Protein AF-A0A7S0IBP1-F1 (afdb_monomer_lite)

Sequence (248 aa):
PRAMRPHPEGVLPVGNAYLLPPEEAAASARAKRDGLGAFAPLDDALILRVLAGGDGDDDEGVGPDALACLACCSRAARAFAYHEDLWKAATLRAVGGDFRFTGGAWRRTYARCVRAMPTEGVGGGGAGRRGDAPVGGGDRSKTIFSDALYLRHLGAHLPLDPEWLAVDSIPRVDARDVNPARFSRDFESVNRPVIVSGLCADWPATTGAWTRDRLLATHGDVEFTVGGYQMRLRDFYAYGDEARDDLP

Foldseek 3Di:
DPDFDADLLQEDAQVVLVVDDPVLSVVLLVQLLVLCVVCNVDALLVLLCQQCQHDDPPRNHNALVSLVVQLVRGSNSVLSSQQQVSLVSNQCVQQNQPFFDDDLGSVVRCCVPPVPPPPPDDDDDDDDDPPPDRCPPPDPSHGHHHCSSCVQSCQLGVDDDVVVVVDDPAAEDEPVRDDPVRCCVVDVVVVGGHHYPPPCCPPPCNVPCVDLVNCCVPQQQPWDDDPNTTHGSVSVVSCVVRYRRGYD

Secondary structure (DSSP, 8-state):
-PPPPPPTT-EE-GGGGGGS-HHHHHHHHHHHHHHHGGGTTS-HHHHHHHHHT-S-TT---S-HHHHHHHHTT-HHHHHHHT-HHHHHHHHHHHHTT-----TTSHHHHHHHHTTTS--SS--------------TTS-TTSPEE-HHHHHHHHHHH-PPPGGGGS---S-EEETTT--HHHHIIIIITTT---EEESTTTTSTIIIIIS-HHHHHHHHTT-EEEETTEEEEHHHHHHHHHH--SS--

Structure (mmCIF, N/CA/C/O backbone):
data_AF-A0A7S0IBP1-F1
#
_entry.id   AF-A0A7S0IBP1-F1
#
loop_
_atom_site.group_PDB
_atom_site.id
_atom_site.type_symbol
_atom_site.label_atom_id
_atom_site.label_alt_id
_atom_site.label_comp_id
_atom_site.label_asym_id
_atom_site.label_entity_id
_atom_site.label_seq_id
_atom_site.pdbx_PDB_ins_code
_atom_site.Cartn_x
_atom_site.Cartn_y
_atom_site.Cartn_z
_atom_site.occupancy
_atom_site.B_iso_or_equiv
_atom_site.auth_seq_id
_atom_site.auth_comp_id
_atom_site.auth_asym_id
_atom_site.auth_atom_id
_atom_site.pdbx_PDB_model_num
ATOM 1 N N . PRO A 1 1 ? 0.925 23.707 1.185 1.00 53.53 1 PRO A N 1
ATOM 2 C CA . PRO A 1 1 ? 0.875 22.381 0.520 1.00 53.53 1 PRO A CA 1
ATOM 3 C C . PRO A 1 1 ? 2.204 21.626 0.672 1.00 53.53 1 PRO A C 1
ATOM 5 O O . PRO A 1 1 ? 3.253 22.137 0.285 1.00 53.53 1 PRO A O 1
ATOM 8 N N . ARG A 1 2 ? 2.183 20.441 1.292 1.00 58.38 2 ARG A N 1
ATOM 9 C CA . ARG A 1 2 ? 3.379 19.594 1.401 1.00 58.38 2 ARG A CA 1
ATOM 10 C C . ARG A 1 2 ? 3.664 19.019 0.011 1.00 58.38 2 ARG A C 1
ATOM 12 O O . ARG A 1 2 ? 2.797 18.366 -0.556 1.00 58.38 2 ARG A O 1
ATOM 19 N N . ALA A 1 3 ? 4.833 19.311 -0.555 1.00 69.12 3 ALA A N 1
ATOM 20 C CA . ALA A 1 3 ? 5.197 18.796 -1.872 1.00 69.12 3 ALA A CA 1
ATOM 21 C C . ALA A 1 3 ? 5.267 17.259 -1.846 1.00 69.12 3 ALA A C 1
ATOM 23 O O . ALA A 1 3 ? 5.765 16.672 -0.879 1.00 69.12 3 ALA A O 1
ATOM 24 N N . MET A 1 4 ? 4.768 16.623 -2.908 1.00 80.62 4 MET A N 1
ATOM 25 C CA . MET A 1 4 ? 4.839 15.174 -3.091 1.00 80.62 4 MET A CA 1
ATOM 26 C C . MET A 1 4 ? 6.303 14.722 -3.109 1.00 80.62 4 MET A C 1
ATOM 28 O O . MET A 1 4 ? 7.171 15.382 -3.685 1.00 80.62 4 MET A O 1
ATOM 32 N N . ARG A 1 5 ? 6.592 13.596 -2.453 1.00 83.62 5 ARG A N 1
ATOM 33 C CA . ARG A 1 5 ? 7.949 13.037 -2.435 1.00 83.62 5 ARG A CA 1
ATOM 34 C C . ARG A 1 5 ? 8.331 12.545 -3.837 1.00 83.62 5 ARG A C 1
ATOM 36 O O . ARG A 1 5 ? 7.464 12.013 -4.526 1.00 83.62 5 ARG A O 1
ATOM 43 N N . PRO A 1 6 ? 9.602 12.662 -4.257 1.00 88.25 6 PRO A N 1
ATOM 44 C CA . PRO A 1 6 ? 10.058 12.047 -5.500 1.00 88.25 6 PRO A CA 1
ATOM 45 C C . PRO A 1 6 ? 9.911 10.522 -5.460 1.00 88.25 6 PRO A C 1
ATOM 47 O O . PRO A 1 6 ? 10.132 9.912 -4.411 1.00 88.25 6 PRO A O 1
ATOM 50 N N . HIS A 1 7 ? 9.590 9.915 -6.604 1.00 90.50 7 HIS A N 1
ATOM 51 C CA . HIS A 1 7 ? 9.592 8.460 -6.755 1.00 90.50 7 HIS A CA 1
ATOM 52 C C . HIS A 1 7 ? 11.000 7.895 -6.474 1.00 90.50 7 HIS A C 1
ATOM 54 O O . HIS A 1 7 ? 11.968 8.454 -7.000 1.00 90.50 7 HIS A O 1
ATOM 60 N N . PRO A 1 8 ? 11.157 6.792 -5.710 1.00 87.62 8 PRO A N 1
ATOM 61 C CA . PRO A 1 8 ? 12.471 6.243 -5.343 1.00 87.62 8 PRO A CA 1
ATOM 62 C C . PRO A 1 8 ? 13.385 5.944 -6.541 1.00 87.62 8 PRO A C 1
ATOM 64 O O . PRO A 1 8 ? 14.572 6.258 -6.516 1.00 87.62 8 PRO A O 1
ATOM 67 N N . GLU A 1 9 ? 12.813 5.410 -7.623 1.00 90.12 9 GLU A N 1
ATOM 68 C CA . GLU A 1 9 ? 13.525 5.134 -8.884 1.00 90.12 9 GLU A CA 1
ATOM 69 C C . GLU A 1 9 ? 13.508 6.306 -9.888 1.00 90.12 9 GLU A C 1
ATOM 71 O O . GLU A 1 9 ? 13.948 6.157 -11.027 1.00 90.12 9 GLU A O 1
ATOM 76 N N . GLY A 1 10 ? 13.005 7.480 -9.489 1.00 90.69 10 GLY A N 1
ATOM 77 C CA . GLY A 1 10 ? 12.943 8.670 -10.345 1.00 90.69 10 GLY A CA 1
ATOM 78 C C . GLY A 1 10 ? 11.946 8.570 -11.503 1.00 90.69 10 GLY A C 1
ATOM 79 O O . GLY A 1 10 ? 12.141 9.219 -12.528 1.00 90.69 10 GLY A O 1
ATOM 80 N N . VAL A 1 11 ? 10.910 7.741 -11.361 1.00 94.19 11 VAL A N 1
ATOM 81 C CA . VAL A 1 11 ? 9.821 7.613 -12.336 1.00 94.19 11 VAL A CA 1
ATOM 82 C C . VAL A 1 11 ? 8.901 8.831 -12.251 1.00 94.19 11 VAL A C 1
ATOM 84 O O . VAL A 1 11 ? 8.628 9.325 -11.156 1.00 94.19 11 VAL A O 1
ATOM 87 N N . LEU A 1 12 ? 8.409 9.291 -13.400 1.00 94.62 12 LEU A N 1
ATOM 88 C CA . LEU A 1 12 ? 7.366 10.311 -13.516 1.00 94.62 12 LEU A CA 1
ATOM 89 C C . LEU A 1 12 ? 6.159 9.777 -14.313 1.00 94.62 12 LEU A C 1
ATOM 91 O O . LEU A 1 12 ? 6.327 8.843 -15.106 1.00 94.62 12 LEU A O 1
ATOM 95 N N . PRO A 1 13 ? 4.967 10.385 -14.162 1.00 95.31 13 PRO A N 1
ATOM 96 C CA . PRO A 1 13 ? 3.819 10.105 -15.024 1.00 95.31 13 PRO A CA 1
ATOM 97 C C . PRO A 1 13 ? 4.140 10.325 -16.506 1.00 95.31 13 PRO A C 1
ATOM 99 O O . PRO A 1 13 ? 4.951 11.190 -16.851 1.00 95.31 13 PRO A O 1
ATOM 102 N N . VAL A 1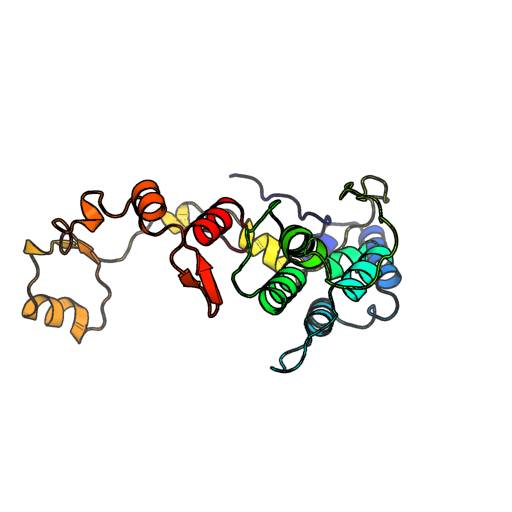 14 ? 3.460 9.604 -17.398 1.00 95.38 14 VAL A N 1
ATOM 103 C CA . VAL A 1 14 ? 3.623 9.740 -18.859 1.00 95.38 14 VAL A CA 1
ATOM 104 C C . VAL A 1 14 ? 3.358 11.166 -19.332 1.00 95.38 14 VAL A C 1
ATOM 106 O O . VAL A 1 14 ? 4.070 11.661 -20.207 1.00 95.38 14 VAL A O 1
ATOM 109 N N . GLY A 1 15 ? 2.406 11.863 -18.705 1.00 94.19 15 GLY A N 1
ATOM 110 C CA . GLY A 1 15 ? 2.085 13.260 -19.011 1.00 94.19 15 GLY A CA 1
ATOM 111 C C . GLY A 1 15 ? 3.290 14.208 -18.938 1.00 94.19 15 GLY A C 1
ATOM 112 O O . GLY A 1 15 ? 3.381 15.159 -19.713 1.00 94.19 15 GLY A O 1
ATOM 113 N N . ASN A 1 16 ? 4.268 13.923 -18.073 1.00 94.38 16 ASN A N 1
ATOM 114 C CA . ASN A 1 16 ? 5.451 14.766 -17.905 1.00 94.38 16 ASN A CA 1
ATOM 115 C C . ASN A 1 16 ? 6.373 14.759 -19.134 1.00 94.38 16 ASN A C 1
ATOM 117 O O . ASN A 1 16 ? 7.149 15.697 -19.302 1.00 94.38 16 ASN A O 1
ATOM 121 N N . ALA A 1 17 ? 6.281 13.752 -20.010 1.00 93.94 17 ALA A N 1
ATOM 122 C CA . ALA A 1 17 ? 7.055 13.718 -21.248 1.00 93.94 17 ALA A CA 1
ATOM 123 C C . ALA A 1 17 ? 6.667 14.856 -22.211 1.00 93.94 17 ALA A C 1
ATOM 125 O O . ALA A 1 17 ? 7.525 15.347 -22.938 1.00 93.94 17 ALA A O 1
ATOM 126 N N . TYR A 1 18 ? 5.410 15.321 -22.176 1.00 94.25 18 TYR A N 1
ATOM 127 C CA . TYR A 1 18 ? 4.930 16.436 -23.005 1.00 94.25 18 TYR A CA 1
ATOM 128 C C . TYR A 1 18 ? 5.462 17.804 -22.561 1.00 94.25 18 TYR A C 1
ATOM 130 O O . TYR A 1 18 ? 5.305 18.785 -23.282 1.00 94.25 18 TYR A O 1
ATOM 138 N N . LEU A 1 19 ? 6.081 17.880 -21.379 1.00 94.38 19 LEU A N 1
ATOM 139 C CA . LEU A 1 19 ? 6.702 19.099 -20.861 1.00 94.38 19 LEU A CA 1
ATOM 140 C C . LEU A 1 19 ? 8.167 19.246 -21.302 1.00 94.38 19 LEU A C 1
ATOM 142 O O . LEU A 1 19 ? 8.782 20.273 -21.020 1.00 94.38 19 LEU A O 1
ATOM 146 N N . LEU A 1 20 ? 8.734 18.225 -21.953 1.00 92.00 20 LEU A N 1
ATOM 147 C CA . LEU A 1 20 ? 10.116 18.217 -22.426 1.00 92.00 20 LEU A CA 1
ATOM 148 C C . LEU A 1 20 ? 10.213 18.566 -23.918 1.00 92.00 20 LEU A C 1
ATOM 150 O O . LEU A 1 20 ? 9.270 18.310 -24.673 1.00 92.00 20 LEU A O 1
ATOM 154 N N . PRO A 1 21 ? 11.377 19.065 -24.377 1.00 94.88 21 PRO A N 1
ATOM 155 C CA . PRO A 1 21 ? 11.690 19.117 -25.799 1.00 94.88 21 PRO A CA 1
ATOM 156 C C . PRO A 1 21 ? 11.517 17.736 -26.465 1.00 94.88 21 PRO A C 1
ATOM 158 O O . PRO A 1 21 ? 11.877 16.714 -25.861 1.00 94.88 21 PRO A O 1
ATOM 161 N N . PRO A 1 22 ? 11.002 17.661 -27.709 1.00 93.75 22 PRO A N 1
ATOM 162 C CA . PRO A 1 22 ? 10.738 16.388 -28.383 1.00 93.75 22 PRO A CA 1
ATOM 163 C C . PRO A 1 22 ? 11.952 15.451 -28.460 1.00 93.75 22 PRO A C 1
ATOM 165 O O . PRO A 1 22 ? 11.806 14.235 -28.301 1.00 93.75 22 PRO A O 1
ATOM 168 N N . GLU A 1 23 ? 13.160 15.985 -28.667 1.00 93.56 23 GLU A N 1
ATOM 169 C CA . GLU A 1 23 ? 14.386 15.186 -28.693 1.00 93.56 23 GLU A CA 1
ATOM 170 C C . GLU A 1 23 ? 14.704 14.524 -27.344 1.00 93.56 23 GLU A C 1
ATOM 172 O O . GLU A 1 23 ? 15.113 13.357 -27.321 1.00 93.56 23 GLU A O 1
ATOM 177 N N . GLU A 1 24 ? 14.463 15.222 -26.232 1.00 92.81 24 GLU A N 1
ATOM 178 C CA . GLU A 1 24 ? 14.698 14.726 -24.873 1.00 92.81 24 GLU A CA 1
ATOM 179 C C . GLU A 1 24 ? 13.658 13.675 -24.476 1.00 92.81 24 GLU A C 1
ATOM 181 O O . GLU A 1 24 ? 14.008 12.613 -23.943 1.00 92.81 24 GLU A O 1
ATOM 186 N N . ALA A 1 25 ? 12.386 13.925 -24.804 1.00 92.62 25 ALA A N 1
ATOM 187 C CA . ALA A 1 25 ? 11.308 12.960 -24.612 1.00 92.62 25 ALA A CA 1
ATOM 188 C C . ALA A 1 25 ? 11.592 11.666 -25.395 1.00 92.62 25 ALA A C 1
ATOM 190 O O . ALA A 1 25 ? 11.544 10.563 -24.841 1.00 92.62 25 ALA A O 1
ATOM 191 N N . ALA A 1 26 ? 11.996 11.789 -26.663 1.00 93.94 26 ALA A N 1
ATOM 192 C CA . ALA A 1 26 ? 12.339 10.646 -27.500 1.00 93.94 26 ALA A CA 1
ATOM 193 C C . ALA A 1 26 ? 13.612 9.920 -27.019 1.00 93.94 26 ALA A C 1
ATOM 195 O O . ALA A 1 26 ? 13.695 8.692 -27.110 1.00 93.94 26 ALA A O 1
ATOM 196 N N . ALA A 1 27 ? 14.608 10.639 -26.488 1.00 94.00 27 ALA A N 1
ATOM 197 C CA . ALA A 1 27 ? 15.801 10.037 -25.890 1.00 94.00 27 ALA A CA 1
ATOM 198 C C . ALA A 1 27 ? 15.474 9.249 -24.612 1.00 94.00 27 ALA A C 1
ATOM 200 O O . ALA A 1 27 ? 16.010 8.154 -24.417 1.00 94.00 27 ALA A O 1
ATOM 201 N N . SER A 1 28 ? 14.570 9.770 -23.779 1.00 94.00 28 SER A N 1
ATOM 202 C CA . SER A 1 28 ? 14.062 9.089 -22.584 1.00 94.00 28 SER A CA 1
ATOM 203 C C . SER A 1 28 ? 13.280 7.823 -22.944 1.00 94.00 28 SER A C 1
ATOM 205 O O . SER A 1 28 ? 13.549 6.755 -22.388 1.00 94.00 28 SER A O 1
ATOM 207 N N . ALA A 1 29 ? 12.394 7.902 -23.944 1.00 94.25 29 ALA A N 1
ATOM 208 C CA . ALA A 1 29 ? 11.652 6.749 -24.454 1.00 94.25 29 ALA A CA 1
ATOM 209 C C . ALA A 1 29 ? 12.584 5.657 -25.009 1.00 94.25 29 ALA A C 1
ATOM 211 O O . ALA A 1 29 ? 12.439 4.485 -24.656 1.00 94.25 29 ALA A O 1
ATOM 212 N N . ARG A 1 30 ? 13.592 6.034 -25.812 1.00 95.19 30 ARG A N 1
ATOM 213 C CA . ARG A 1 30 ? 14.614 5.098 -26.315 1.00 95.19 30 ARG A CA 1
ATOM 214 C C . ARG A 1 30 ? 15.395 4.444 -25.179 1.00 95.19 30 ARG A C 1
ATOM 216 O O . ARG A 1 30 ? 15.512 3.229 -25.164 1.00 95.19 30 ARG A O 1
ATOM 223 N N . ALA A 1 31 ? 15.854 5.211 -24.190 1.00 94.25 31 ALA A N 1
ATOM 224 C CA . ALA A 1 31 ? 16.603 4.655 -23.062 1.00 94.25 31 ALA A CA 1
ATOM 225 C C . ALA A 1 31 ? 15.784 3.669 -22.216 1.00 94.25 31 ALA A C 1
ATOM 227 O O . ALA A 1 31 ? 16.330 2.669 -21.748 1.00 94.25 31 ALA A O 1
ATOM 228 N N . LYS A 1 32 ? 14.482 3.923 -22.027 1.00 95.50 32 LYS A N 1
ATOM 229 C CA . LYS A 1 32 ? 13.573 2.967 -21.382 1.00 95.50 32 LYS A CA 1
ATOM 230 C C . LYS A 1 32 ? 13.447 1.692 -22.217 1.00 95.50 32 LYS A C 1
ATOM 232 O O . LYS A 1 32 ? 13.682 0.611 -21.691 1.00 95.50 32 LYS A O 1
ATOM 237 N N . ARG A 1 33 ? 13.131 1.829 -23.508 1.00 95.69 33 ARG A N 1
ATOM 238 C CA . ARG A 1 33 ? 12.968 0.711 -24.447 1.00 95.69 33 ARG A CA 1
ATOM 239 C C . ARG A 1 33 ? 14.225 -0.160 -24.512 1.00 95.69 33 ARG A C 1
ATOM 241 O O . ARG A 1 33 ? 14.152 -1.361 -24.291 1.00 95.69 33 ARG A O 1
ATOM 248 N N . ASP A 1 34 ? 15.381 0.451 -24.740 1.00 95.62 34 ASP A N 1
ATOM 249 C CA . ASP A 1 34 ? 16.654 -0.261 -24.858 1.00 95.62 34 ASP A CA 1
ATOM 250 C C . ASP A 1 34 ? 17.037 -0.920 -23.515 1.00 95.62 34 ASP A C 1
ATOM 252 O O . ASP A 1 34 ? 17.566 -2.028 -23.489 1.00 95.62 34 ASP A O 1
ATOM 256 N N . GLY A 1 35 ? 16.697 -0.283 -22.386 1.00 94.62 35 GLY A N 1
ATOM 257 C CA . GLY A 1 35 ? 16.889 -0.849 -21.051 1.00 94.62 35 GLY A CA 1
ATOM 258 C C . GLY A 1 35 ? 15.953 -2.016 -20.709 1.00 94.62 35 GLY A C 1
ATOM 259 O O . GLY A 1 35 ? 16.314 -2.843 -19.872 1.00 94.62 35 GLY A O 1
ATOM 260 N N . LEU A 1 36 ? 14.769 -2.097 -21.319 1.00 95.75 36 LEU A N 1
ATOM 261 C CA . LEU A 1 36 ? 13.821 -3.199 -21.118 1.00 95.75 36 LEU A CA 1
ATOM 262 C C . LEU A 1 36 ? 14.150 -4.432 -21.969 1.00 95.75 36 LEU A C 1
ATOM 264 O O . LEU A 1 36 ? 13.685 -5.529 -21.659 1.00 95.75 36 LEU A O 1
ATOM 268 N N . GLY A 1 37 ? 14.961 -4.277 -23.020 1.00 95.00 37 GLY A N 1
ATOM 269 C CA . GLY A 1 37 ? 15.376 -5.384 -23.877 1.00 95.00 37 GLY A CA 1
ATOM 270 C C . GLY A 1 37 ? 14.173 -6.130 -24.458 1.00 95.00 37 GLY A C 1
ATOM 271 O O . GLY A 1 37 ? 13.341 -5.539 -25.138 1.00 95.00 37 GLY A O 1
ATOM 272 N N . ALA A 1 38 ? 14.057 -7.427 -24.167 1.00 94.31 38 ALA A N 1
ATOM 273 C CA . ALA A 1 38 ? 12.965 -8.263 -24.671 1.00 94.31 38 ALA A CA 1
ATOM 274 C C . ALA A 1 38 ? 11.569 -7.854 -24.156 1.00 94.31 38 ALA A C 1
ATOM 276 O O . ALA A 1 38 ? 10.580 -8.148 -24.819 1.00 94.31 38 ALA A O 1
ATOM 277 N N . PHE A 1 39 ? 11.478 -7.148 -23.023 1.00 95.06 39 PHE A N 1
ATOM 278 C CA . PHE A 1 39 ? 10.207 -6.626 -22.507 1.00 95.06 39 PHE A CA 1
ATOM 279 C C . PHE A 1 39 ? 9.743 -5.353 -23.222 1.00 95.06 39 PHE A C 1
ATOM 281 O O . PHE A 1 39 ? 8.598 -4.949 -23.063 1.00 95.06 39 PHE A O 1
ATOM 288 N N . ALA A 1 40 ? 10.609 -4.717 -24.014 1.00 96.00 40 ALA A N 1
ATOM 289 C CA . ALA A 1 40 ? 10.331 -3.442 -24.665 1.00 96.00 40 ALA A CA 1
ATOM 290 C C . ALA A 1 40 ? 9.061 -3.375 -25.542 1.00 96.00 40 ALA A C 1
ATOM 292 O O . ALA A 1 40 ? 8.509 -2.280 -25.647 1.00 96.00 40 ALA A O 1
ATOM 293 N N . PRO A 1 41 ? 8.599 -4.464 -26.193 1.00 96.50 41 PRO A N 1
ATOM 294 C CA . PRO A 1 41 ? 7.347 -4.450 -26.953 1.00 96.50 41 PRO A CA 1
ATOM 295 C C . PRO A 1 41 ? 6.077 -4.450 -26.091 1.00 96.50 41 PRO A C 1
ATOM 297 O O . PRO A 1 41 ? 4.997 -4.246 -26.637 1.00 96.50 41 PRO A O 1
ATOM 300 N N . LEU A 1 42 ? 6.181 -4.738 -24.790 1.00 96.31 42 LEU A N 1
ATOM 301 C CA . LEU A 1 42 ? 5.037 -4.814 -23.884 1.00 96.31 42 LEU A CA 1
ATOM 302 C C . LEU A 1 42 ? 4.756 -3.455 -23.239 1.00 96.31 42 LEU A C 1
ATOM 304 O O . LEU A 1 42 ? 5.679 -2.714 -22.898 1.00 96.31 42 LEU A O 1
ATOM 308 N N . ASP A 1 43 ? 3.477 -3.174 -22.997 1.00 96.12 43 ASP A N 1
ATOM 309 C CA . ASP A 1 43 ? 3.072 -2.036 -22.175 1.00 96.12 43 ASP A CA 1
ATOM 310 C C . ASP A 1 43 ? 3.541 -2.209 -20.727 1.00 96.12 43 ASP A C 1
ATOM 312 O O . ASP A 1 43 ? 3.589 -3.320 -20.197 1.00 96.12 43 ASP A O 1
ATOM 316 N N . ASP A 1 44 ? 3.815 -1.101 -20.039 1.00 97.31 44 ASP A N 1
ATOM 317 C CA . ASP A 1 44 ? 4.332 -1.125 -18.665 1.00 97.31 44 ASP A CA 1
ATOM 318 C C . ASP A 1 44 ? 3.450 -1.934 -17.703 1.00 97.31 44 ASP A C 1
ATOM 320 O O . ASP A 1 44 ? 3.954 -2.697 -16.879 1.00 97.31 44 ASP A O 1
ATOM 324 N N . ALA A 1 45 ? 2.127 -1.794 -17.823 1.00 95.44 45 ALA A N 1
ATOM 325 C CA . ALA A 1 45 ? 1.179 -2.549 -17.012 1.00 95.44 45 ALA A CA 1
ATOM 326 C C . ALA A 1 45 ? 1.254 -4.057 -17.303 1.00 95.44 45 ALA A C 1
ATOM 328 O O . ALA A 1 45 ? 1.165 -4.865 -16.382 1.00 95.44 45 ALA A O 1
ATOM 329 N N . LEU A 1 46 ? 1.479 -4.444 -18.565 1.00 95.12 46 LEU A N 1
ATOM 330 C CA . LEU A 1 46 ? 1.671 -5.842 -18.947 1.00 95.12 46 LEU A CA 1
ATOM 331 C C . LEU A 1 46 ? 3.002 -6.388 -18.436 1.00 95.12 46 LEU A C 1
ATOM 333 O O . LEU A 1 46 ? 3.045 -7.533 -18.001 1.00 95.12 46 LEU A O 1
ATOM 337 N N . ILE A 1 47 ? 4.067 -5.581 -18.423 1.00 95.94 47 ILE A N 1
ATOM 338 C CA . ILE A 1 47 ? 5.341 -5.981 -17.812 1.00 95.94 47 ILE A CA 1
ATOM 339 C C . ILE A 1 47 ? 5.123 -6.283 -16.328 1.00 95.94 47 ILE A C 1
ATOM 341 O O . ILE A 1 47 ? 5.471 -7.371 -15.880 1.00 95.94 47 ILE A O 1
ATOM 345 N N . LEU A 1 48 ? 4.499 -5.370 -15.573 1.00 95.50 48 LEU A N 1
ATOM 346 C CA . LEU A 1 48 ? 4.204 -5.601 -14.152 1.00 95.50 48 LEU A CA 1
ATOM 347 C C . LEU A 1 48 ? 3.321 -6.833 -13.939 1.00 95.50 48 LEU A C 1
ATOM 349 O O . LEU A 1 48 ? 3.602 -7.629 -13.048 1.00 95.50 48 LEU A O 1
ATOM 353 N N . ARG A 1 49 ? 2.306 -7.027 -14.787 1.00 93.12 49 ARG A N 1
ATOM 354 C CA . ARG A 1 49 ? 1.435 -8.207 -14.753 1.00 93.12 49 ARG A CA 1
ATOM 355 C C . ARG A 1 49 ? 2.218 -9.501 -14.976 1.00 93.12 49 ARG A C 1
ATOM 357 O O . ARG A 1 49 ? 2.056 -10.434 -14.201 1.00 93.12 49 ARG A O 1
ATOM 364 N N . VAL A 1 50 ? 3.096 -9.551 -15.980 1.00 92.12 50 VAL A N 1
ATOM 365 C CA . VAL A 1 50 ? 3.963 -10.714 -16.244 1.00 92.12 50 VAL A CA 1
ATOM 366 C C . VAL A 1 50 ? 4.893 -10.983 -15.062 1.00 92.12 50 VAL A C 1
ATOM 368 O O . VAL A 1 50 ? 5.043 -12.129 -14.652 1.00 92.12 50 VAL A O 1
ATOM 371 N N . LEU A 1 51 ? 5.487 -9.937 -14.478 1.00 94.56 51 LEU A N 1
ATOM 372 C CA . LEU A 1 51 ? 6.340 -10.087 -13.298 1.00 94.56 51 LEU A CA 1
ATOM 373 C C . LEU A 1 51 ? 5.560 -10.592 -12.074 1.00 94.56 51 LEU A C 1
ATOM 375 O O . LEU A 1 51 ? 6.119 -11.337 -11.274 1.00 94.56 51 LEU A O 1
ATOM 379 N N . ALA A 1 52 ? 4.288 -10.216 -11.935 1.00 91.44 52 ALA A N 1
ATOM 380 C CA . ALA A 1 52 ? 3.430 -10.625 -10.824 1.00 91.44 52 ALA A CA 1
ATOM 381 C C . ALA A 1 52 ? 2.868 -12.054 -10.957 1.00 91.44 52 ALA A C 1
ATOM 383 O O . ALA A 1 52 ? 2.457 -12.624 -9.947 1.00 91.44 52 ALA A O 1
ATOM 384 N N . GLY A 1 53 ? 2.883 -12.627 -12.167 1.00 87.06 53 GLY A N 1
ATOM 385 C CA . GLY A 1 53 ? 2.286 -13.931 -12.485 1.00 87.0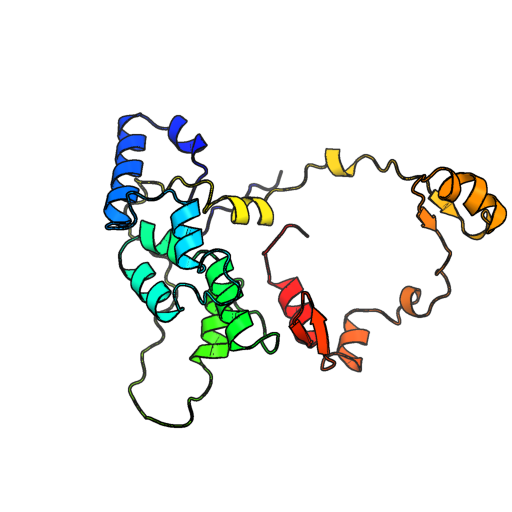6 53 GLY A CA 1
ATOM 386 C C . GLY A 1 53 ? 0.975 -13.850 -13.261 1.00 87.06 53 GLY A C 1
ATOM 387 O O . GLY A 1 53 ? 0.522 -14.842 -13.796 1.00 87.06 53 GLY A O 1
ATOM 388 N N . GLY A 1 54 ? 0.395 -12.669 -13.446 1.00 81.19 54 GLY A N 1
ATOM 389 C CA . GLY A 1 54 ? -0.928 -12.540 -14.054 1.00 81.19 54 GLY A CA 1
ATOM 390 C C . GLY A 1 54 ? -2.048 -12.687 -13.028 1.00 81.19 54 GLY A C 1
ATOM 391 O O . GLY A 1 54 ? -1.871 -12.310 -11.874 1.00 81.19 54 GLY A O 1
ATOM 392 N N . ASP A 1 55 ? -3.209 -13.171 -13.478 1.00 70.56 55 ASP A N 1
ATOM 393 C CA . ASP A 1 55 ? -4.442 -13.231 -12.671 1.00 70.56 55 ASP A CA 1
ATOM 394 C C . ASP A 1 55 ? -4.790 -14.665 -12.223 1.00 70.56 55 ASP A C 1
ATOM 396 O O . ASP A 1 55 ? -5.867 -14.889 -11.678 1.00 70.56 55 ASP A O 1
ATOM 400 N N . GLY A 1 56 ? -3.938 -15.651 -12.525 1.00 63.88 56 GLY A N 1
ATOM 401 C CA . GLY A 1 56 ? -4.167 -17.045 -12.153 1.00 63.88 56 GLY A CA 1
ATOM 402 C C . GLY A 1 56 ? -3.844 -17.292 -10.682 1.00 63.88 56 GLY A C 1
ATOM 403 O O . GLY A 1 56 ? -2.804 -16.851 -10.199 1.00 63.88 56 GLY A O 1
ATOM 404 N N . ASP A 1 57 ? -4.705 -18.036 -9.986 1.00 58.78 57 ASP A N 1
ATOM 405 C CA . ASP A 1 57 ? -4.515 -18.376 -8.567 1.00 58.78 57 ASP A CA 1
ATOM 406 C C . ASP A 1 57 ? -3.238 -19.212 -8.314 1.00 58.78 57 ASP A C 1
ATOM 408 O O . ASP A 1 57 ? -2.669 -19.150 -7.225 1.00 58.78 57 ASP A O 1
ATOM 412 N N . ASP A 1 58 ? -2.757 -19.934 -9.336 1.00 62.28 58 ASP A N 1
ATOM 413 C CA . ASP A 1 58 ? -1.554 -20.780 -9.291 1.00 62.28 58 ASP A CA 1
ATOM 414 C C . ASP A 1 58 ? -0.290 -20.100 -9.863 1.00 62.28 58 ASP A C 1
ATOM 416 O O . ASP A 1 58 ? 0.791 -20.694 -9.865 1.00 62.28 58 ASP A O 1
ATOM 420 N N . ASP A 1 59 ? -0.389 -18.868 -10.377 1.00 66.62 59 ASP A N 1
ATOM 421 C CA . ASP A 1 59 ? 0.757 -18.200 -10.996 1.00 66.62 59 ASP A CA 1
ATOM 422 C C . ASP A 1 59 ? 1.635 -17.502 -9.941 1.00 66.62 59 ASP A C 1
ATOM 424 O O . ASP A 1 59 ? 1.365 -16.403 -9.446 1.00 66.62 59 ASP A O 1
ATOM 428 N N . GLU A 1 60 ? 2.769 -18.129 -9.626 1.00 68.88 60 GLU A N 1
ATOM 429 C CA . GLU A 1 60 ? 3.743 -17.615 -8.652 1.00 68.88 60 GLU A CA 1
ATOM 430 C C . GLU A 1 60 ? 4.509 -16.367 -9.137 1.00 68.88 60 GLU A C 1
ATOM 432 O O . GLU A 1 60 ? 5.204 -15.711 -8.352 1.00 68.88 60 GLU A O 1
ATOM 437 N N . GLY A 1 61 ? 4.347 -15.980 -10.404 1.00 80.25 61 GLY A N 1
ATOM 438 C CA . GLY A 1 61 ? 5.052 -14.856 -11.009 1.00 80.25 61 GLY A CA 1
ATOM 439 C C . GLY A 1 61 ? 6.557 -15.059 -11.101 1.00 80.25 61 GLY A C 1
ATOM 440 O O . GLY A 1 61 ? 7.082 -16.171 -11.036 1.00 80.25 61 GLY A O 1
ATOM 441 N N . VAL A 1 62 ? 7.282 -13.960 -11.297 1.00 87.19 62 VAL A N 1
ATOM 442 C CA . VAL A 1 62 ? 8.742 -13.994 -11.339 1.00 87.19 62 VAL A CA 1
ATOM 443 C C . VAL A 1 62 ? 9.263 -14.019 -9.907 1.00 87.19 62 VAL A C 1
ATOM 445 O O . VAL A 1 62 ? 9.098 -13.064 -9.149 1.00 87.19 62 VAL A O 1
ATOM 448 N N . GLY A 1 63 ? 9.920 -15.121 -9.544 1.00 90.12 63 GLY A N 1
ATOM 449 C CA . GLY A 1 63 ? 10.497 -15.295 -8.217 1.00 90.12 63 GLY A CA 1
ATOM 450 C C . GLY A 1 63 ? 11.512 -14.197 -7.839 1.00 90.12 63 GLY A C 1
ATOM 451 O O . GLY A 1 63 ? 12.128 -13.566 -8.704 1.00 90.12 63 GLY A O 1
ATOM 452 N N . PRO A 1 64 ? 11.752 -13.985 -6.535 1.00 92.25 64 PRO A N 1
ATOM 453 C CA . PRO A 1 64 ? 12.543 -12.865 -6.020 1.00 92.25 64 PRO A CA 1
ATOM 454 C C . PRO A 1 64 ? 14.007 -12.871 -6.479 1.00 92.25 64 PRO A C 1
ATOM 456 O O . PRO A 1 64 ? 14.607 -11.805 -6.631 1.00 92.25 64 PRO A O 1
ATOM 459 N N . ASP A 1 65 ? 14.588 -14.042 -6.749 1.00 91.19 65 ASP A N 1
ATOM 460 C CA . ASP A 1 65 ? 15.939 -14.139 -7.311 1.00 91.19 65 ASP A CA 1
ATOM 461 C C . ASP A 1 65 ? 15.988 -13.647 -8.761 1.00 91.19 65 ASP A C 1
ATOM 463 O O . ASP A 1 65 ? 16.876 -12.875 -9.123 1.00 91.19 65 ASP A O 1
ATOM 467 N N . ALA A 1 66 ? 14.990 -14.005 -9.570 1.00 92.94 66 ALA A N 1
ATOM 468 C CA . ALA A 1 66 ? 14.870 -13.516 -10.937 1.00 92.94 66 ALA A CA 1
ATOM 469 C C . ALA A 1 66 ? 14.567 -12.007 -10.975 1.00 92.94 66 ALA A C 1
ATOM 471 O O . ALA A 1 66 ? 15.154 -11.298 -11.794 1.00 92.94 66 ALA A O 1
ATOM 472 N N . LEU A 1 67 ? 13.757 -11.482 -10.045 1.00 94.88 67 LEU A N 1
ATOM 473 C CA . LEU A 1 67 ? 13.574 -10.033 -9.870 1.00 94.88 67 LEU A CA 1
ATOM 474 C C . LEU A 1 67 ? 14.893 -9.335 -9.507 1.00 94.88 67 LEU A C 1
ATOM 476 O O . LEU A 1 67 ? 15.221 -8.294 -10.078 1.00 94.88 67 LEU A O 1
ATOM 480 N N . ALA A 1 68 ? 15.691 -9.911 -8.603 1.00 93.44 68 ALA A N 1
ATOM 481 C CA . ALA A 1 68 ? 17.000 -9.364 -8.243 1.00 93.44 68 ALA A CA 1
ATOM 482 C C . ALA A 1 68 ? 17.990 -9.386 -9.424 1.00 93.44 68 ALA A C 1
ATOM 484 O O . ALA A 1 68 ? 18.747 -8.429 -9.611 1.00 93.44 68 ALA A O 1
ATOM 485 N N . CYS A 1 69 ? 17.966 -10.436 -10.250 1.00 94.69 69 CYS A N 1
ATOM 486 C CA . CYS A 1 69 ? 18.737 -10.495 -11.492 1.00 94.69 69 CYS A CA 1
ATOM 487 C C . CYS A 1 69 ? 18.271 -9.428 -12.492 1.00 94.69 69 CYS A C 1
ATOM 489 O O . CYS A 1 69 ? 19.103 -8.674 -12.999 1.00 94.69 69 CYS A O 1
ATOM 491 N N . LEU A 1 70 ? 16.959 -9.305 -12.717 1.00 94.69 70 LEU A N 1
ATOM 492 C CA . LEU A 1 70 ? 16.365 -8.306 -13.611 1.00 94.69 70 LEU A CA 1
ATOM 493 C C . LEU A 1 70 ? 16.738 -6.878 -13.188 1.00 94.69 70 LEU A C 1
ATOM 495 O O . LEU A 1 70 ? 17.104 -6.048 -14.022 1.00 94.69 70 LEU A O 1
ATOM 499 N N . ALA A 1 71 ? 16.732 -6.608 -11.882 1.00 94.75 71 ALA A N 1
ATOM 500 C CA . ALA A 1 71 ? 17.133 -5.324 -11.319 1.00 94.75 71 ALA A CA 1
ATOM 501 C C . ALA A 1 71 ? 18.591 -4.934 -11.622 1.00 94.75 71 ALA A C 1
ATOM 503 O O . ALA A 1 71 ? 18.928 -3.747 -11.606 1.00 94.75 71 ALA A O 1
ATOM 504 N N . CYS A 1 72 ? 19.455 -5.908 -11.914 1.00 94.00 72 CYS A N 1
ATOM 505 C CA . CYS A 1 72 ? 20.849 -5.672 -12.282 1.00 94.00 72 CYS A CA 1
ATOM 506 C C . CYS A 1 72 ? 21.043 -5.383 -13.782 1.00 94.00 72 CYS A C 1
ATOM 508 O O . CYS A 1 72 ? 22.118 -4.923 -14.163 1.00 94.00 72 CYS A O 1
ATOM 510 N N . CYS A 1 73 ? 20.043 -5.637 -14.636 1.00 93.06 73 CYS A N 1
ATOM 511 C CA . CYS A 1 73 ? 20.197 -5.545 -16.092 1.00 93.06 73 CYS A CA 1
ATOM 512 C C . CYS A 1 73 ? 20.239 -4.100 -16.608 1.00 93.06 73 CYS A C 1
ATOM 514 O O . CYS A 1 73 ? 21.020 -3.778 -17.501 1.00 93.06 73 CYS A O 1
ATOM 516 N N . SER A 1 74 ? 19.389 -3.220 -16.078 1.00 94.75 74 SER A N 1
ATOM 517 C CA . SER A 1 74 ? 19.338 -1.810 -16.470 1.00 94.75 74 SER A CA 1
ATOM 518 C C . SER A 1 74 ? 18.567 -0.979 -15.445 1.00 94.75 74 SER A C 1
ATOM 520 O O . SER A 1 74 ? 17.866 -1.513 -14.588 1.00 94.75 74 SER A O 1
ATOM 522 N N . ARG A 1 75 ? 18.626 0.354 -15.559 1.00 92.38 75 ARG A N 1
ATOM 523 C CA . ARG A 1 75 ? 17.805 1.241 -14.719 1.00 92.38 75 ARG A CA 1
ATOM 524 C C . ARG A 1 75 ? 16.303 1.079 -14.988 1.00 92.38 75 ARG A C 1
ATOM 526 O O . ARG A 1 75 ? 15.519 1.180 -14.054 1.00 92.38 75 ARG A O 1
ATOM 533 N N . ALA A 1 76 ? 15.909 0.837 -16.241 1.00 94.75 76 ALA A N 1
ATOM 534 C CA . ALA A 1 76 ? 14.510 0.590 -16.580 1.00 94.75 76 ALA A CA 1
ATOM 535 C C . ALA A 1 76 ? 14.040 -0.729 -15.958 1.00 94.75 76 ALA A C 1
ATOM 537 O O . ALA A 1 76 ? 13.074 -0.729 -15.207 1.00 94.75 76 ALA A O 1
ATOM 538 N N . ALA A 1 77 ? 14.791 -1.813 -16.163 1.00 95.94 77 ALA A N 1
ATOM 539 C CA . ALA A 1 77 ? 14.501 -3.121 -15.586 1.00 95.94 77 ALA A CA 1
ATOM 540 C C . ALA A 1 77 ? 14.441 -3.077 -14.050 1.00 95.94 77 ALA A C 1
ATOM 542 O O . ALA A 1 77 ? 13.531 -3.647 -13.454 1.00 95.94 77 ALA A O 1
ATOM 543 N N . ARG A 1 78 ? 15.338 -2.317 -13.407 1.00 95.44 78 ARG A N 1
ATOM 544 C CA . ARG A 1 78 ? 15.296 -2.070 -11.961 1.00 95.44 78 ARG A CA 1
ATOM 545 C C . ARG A 1 78 ? 14.017 -1.384 -11.505 1.00 95.44 78 ARG A C 1
ATOM 547 O O . ARG A 1 78 ? 13.465 -1.807 -10.498 1.00 95.44 78 ARG A O 1
ATOM 554 N N . ALA A 1 79 ? 13.537 -0.373 -12.229 1.00 95.69 79 ALA A N 1
ATOM 555 C CA . ALA A 1 79 ? 12.307 0.324 -11.859 1.00 95.69 79 ALA A CA 1
ATOM 556 C C . ALA A 1 79 ? 11.096 -0.624 -11.808 1.00 95.69 79 ALA A C 1
ATOM 558 O O . ALA A 1 79 ? 10.307 -0.540 -10.873 1.00 95.69 79 ALA A O 1
ATOM 559 N N . PHE A 1 80 ? 11.000 -1.572 -12.747 1.00 96.75 80 PHE A N 1
ATOM 560 C CA . PHE A 1 80 ? 9.969 -2.617 -12.729 1.00 96.75 80 PHE A CA 1
ATOM 561 C C . PHE A 1 80 ? 10.220 -3.678 -11.656 1.00 96.75 80 PHE A C 1
ATOM 563 O O . PHE A 1 80 ? 9.324 -3.999 -10.883 1.00 96.75 80 PHE A O 1
ATOM 570 N N . ALA A 1 81 ? 11.445 -4.195 -11.561 1.00 95.94 81 ALA A N 1
ATOM 571 C CA . ALA A 1 81 ? 11.789 -5.247 -10.607 1.00 95.94 81 ALA A CA 1
ATOM 572 C C . ALA A 1 81 ? 11.671 -4.802 -9.140 1.00 95.94 81 ALA A C 1
ATOM 574 O O . ALA A 1 81 ? 11.485 -5.631 -8.254 1.00 95.94 81 ALA A O 1
ATOM 575 N N . TYR A 1 82 ? 11.813 -3.504 -8.861 1.00 94.50 82 TYR A N 1
ATOM 576 C CA . TYR A 1 82 ? 11.680 -2.928 -7.520 1.00 94.50 82 TYR A CA 1
ATOM 577 C C . TYR A 1 82 ? 10.265 -2.432 -7.212 1.00 94.50 82 TYR A C 1
ATOM 579 O O . TYR A 1 82 ? 10.071 -1.798 -6.177 1.00 94.50 82 TYR A O 1
ATOM 587 N N . HIS A 1 83 ? 9.279 -2.726 -8.062 1.00 94.12 83 HIS A N 1
ATOM 588 C CA . HIS A 1 83 ? 7.891 -2.400 -7.764 1.00 94.12 83 HIS A CA 1
ATOM 589 C C . HIS A 1 83 ? 7.439 -3.107 -6.475 1.00 94.12 83 HIS A C 1
ATOM 591 O O . HIS A 1 83 ? 7.556 -4.327 -6.347 1.00 94.12 83 HIS A O 1
ATOM 597 N N . GLU A 1 84 ? 6.943 -2.336 -5.505 1.00 92.38 84 GLU A N 1
ATOM 598 C CA . GLU A 1 84 ? 6.716 -2.809 -4.132 1.00 92.38 84 GLU A CA 1
ATOM 599 C C . GLU A 1 84 ? 5.690 -3.956 -4.045 1.00 92.38 84 GLU A C 1
ATOM 601 O O . GLU A 1 84 ? 5.821 -4.808 -3.169 1.00 92.38 84 GLU A O 1
ATOM 606 N N . ASP A 1 85 ? 4.728 -4.055 -4.975 1.00 91.94 85 ASP A N 1
ATOM 607 C CA . ASP A 1 85 ? 3.705 -5.120 -4.948 1.00 91.94 85 ASP A CA 1
ATOM 608 C C . ASP A 1 85 ? 4.301 -6.497 -5.206 1.00 91.94 85 ASP A C 1
ATOM 610 O O . ASP A 1 85 ? 3.867 -7.478 -4.605 1.00 91.94 85 ASP A O 1
ATOM 614 N N . LEU A 1 86 ? 5.345 -6.563 -6.037 1.00 94.00 86 LEU A N 1
ATOM 615 C CA . LEU A 1 86 ? 6.041 -7.813 -6.328 1.00 94.00 86 LEU A CA 1
ATOM 616 C C . LEU A 1 86 ? 6.691 -8.362 -5.054 1.00 94.00 86 LEU A C 1
ATOM 618 O O . LEU A 1 86 ? 6.572 -9.541 -4.731 1.00 94.00 86 LEU A O 1
ATOM 622 N N . TRP A 1 87 ? 7.334 -7.483 -4.284 1.00 93.88 87 TRP A N 1
ATOM 623 C CA . TRP A 1 87 ? 8.003 -7.857 -3.041 1.00 93.88 87 TRP A CA 1
ATOM 624 C C . TRP A 1 87 ? 7.026 -8.081 -1.887 1.00 93.88 87 TRP A C 1
ATOM 626 O O . TRP A 1 87 ? 7.290 -8.932 -1.036 1.00 93.88 87 TRP A O 1
ATOM 636 N N . LYS A 1 88 ? 5.896 -7.363 -1.859 1.00 92.69 88 LYS A N 1
ATOM 637 C CA . LYS A 1 88 ? 4.794 -7.616 -0.924 1.00 92.69 88 LYS A CA 1
ATOM 638 C C . LYS A 1 88 ? 4.234 -9.016 -1.127 1.00 92.69 88 LYS A C 1
ATOM 640 O O . LYS A 1 88 ? 4.232 -9.803 -0.185 1.00 92.69 88 LYS A O 1
ATOM 645 N N . ALA A 1 89 ? 3.855 -9.347 -2.361 1.00 91.56 89 ALA A N 1
ATOM 646 C CA . ALA A 1 89 ? 3.362 -10.673 -2.716 1.00 91.56 89 ALA A CA 1
ATOM 647 C C . ALA A 1 89 ? 4.396 -11.762 -2.393 1.00 91.56 89 ALA A C 1
ATOM 649 O O . ALA A 1 89 ? 4.064 -12.734 -1.720 1.00 91.56 89 ALA A O 1
ATOM 650 N N . ALA A 1 90 ? 5.664 -11.572 -2.778 1.00 92.19 90 ALA A N 1
ATOM 651 C CA . ALA A 1 90 ? 6.730 -12.529 -2.477 1.00 92.19 90 ALA A CA 1
ATOM 652 C C . ALA A 1 90 ? 6.933 -12.742 -0.965 1.00 92.19 90 ALA A C 1
ATOM 654 O O . ALA A 1 90 ? 7.136 -13.872 -0.528 1.00 92.19 90 ALA A O 1
ATOM 655 N N . THR A 1 91 ? 6.857 -11.678 -0.158 1.00 93.19 91 THR A N 1
ATOM 656 C CA . THR A 1 91 ? 6.979 -11.775 1.308 1.00 93.19 91 THR A CA 1
ATOM 657 C C . THR A 1 91 ? 5.809 -12.550 1.897 1.00 93.19 91 THR A C 1
ATOM 659 O O . THR A 1 91 ? 6.019 -13.516 2.623 1.00 93.19 91 THR A O 1
ATOM 662 N N . LEU A 1 92 ? 4.582 -12.163 1.550 1.00 92.31 92 LEU A N 1
ATOM 663 C CA . LEU A 1 92 ? 3.372 -12.776 2.092 1.00 92.31 92 LEU A CA 1
ATOM 664 C C . LEU A 1 92 ? 3.234 -14.248 1.684 1.00 92.31 92 LEU A C 1
ATOM 666 O O . LEU A 1 92 ? 2.838 -15.068 2.504 1.00 92.31 92 LEU A O 1
ATOM 670 N N . ARG A 1 93 ? 3.623 -14.615 0.457 1.00 90.38 93 ARG A N 1
ATOM 671 C CA . ARG A 1 93 ? 3.674 -16.025 0.033 1.00 90.38 93 ARG A CA 1
ATOM 672 C C . ARG A 1 93 ? 4.716 -16.825 0.816 1.00 90.38 93 ARG A C 1
ATOM 674 O O . ARG A 1 93 ? 4.462 -17.971 1.160 1.00 90.38 93 ARG A O 1
ATOM 681 N N . ALA A 1 94 ? 5.878 -16.232 1.097 1.00 91.00 94 ALA A N 1
ATOM 682 C CA . ALA A 1 94 ? 6.980 -16.935 1.749 1.00 91.00 94 ALA A CA 1
ATOM 683 C C . ALA A 1 94 ? 6.771 -17.142 3.257 1.00 91.00 94 ALA A C 1
ATOM 685 O O . ALA A 1 94 ? 7.153 -18.186 3.780 1.00 91.00 94 ALA A O 1
ATOM 686 N N . VAL A 1 95 ? 6.219 -16.148 3.963 1.00 93.31 95 VAL A N 1
ATOM 687 C CA . VAL A 1 95 ? 6.144 -16.155 5.440 1.00 93.31 95 VAL A CA 1
ATOM 688 C C . VAL A 1 95 ? 4.761 -15.808 6.000 1.00 93.31 95 VAL A C 1
ATOM 690 O O . VAL A 1 95 ? 4.593 -15.700 7.213 1.00 93.31 95 VAL A O 1
ATOM 693 N N . GLY A 1 96 ? 3.745 -15.629 5.154 1.00 93.44 96 GLY A N 1
ATOM 694 C CA . GLY A 1 96 ? 2.417 -15.213 5.603 1.00 93.44 96 GLY A CA 1
ATOM 695 C C . GLY A 1 96 ? 2.475 -13.876 6.341 1.00 93.44 96 GLY A C 1
ATOM 696 O O . GLY A 1 96 ? 3.081 -12.922 5.858 1.00 93.44 96 GLY A O 1
ATOM 697 N N . GLY A 1 97 ? 1.856 -13.811 7.523 1.00 93.56 97 GLY A N 1
ATOM 698 C CA . GLY A 1 97 ? 1.959 -12.663 8.430 1.00 93.56 97 GLY A CA 1
ATOM 699 C C . GLY A 1 97 ? 3.034 -12.801 9.515 1.00 93.56 97 GLY A C 1
ATOM 700 O O . GLY A 1 97 ? 3.130 -11.920 10.369 1.00 93.56 97 GLY A O 1
ATOM 701 N N . ASP A 1 98 ? 3.863 -13.853 9.484 1.00 94.19 98 ASP A N 1
ATOM 702 C CA . ASP A 1 98 ? 4.968 -14.053 10.434 1.00 94.19 98 ASP A CA 1
ATOM 703 C C . ASP A 1 98 ? 6.219 -13.276 9.994 1.00 94.19 98 ASP A C 1
ATOM 705 O O . ASP A 1 98 ? 7.266 -13.813 9.624 1.00 94.19 98 ASP A O 1
ATOM 709 N N . PHE A 1 99 ? 6.085 -11.953 9.961 1.00 94.38 99 PHE A N 1
ATOM 710 C CA . PHE A 1 99 ? 7.184 -11.049 9.666 1.00 94.38 99 PHE A CA 1
ATOM 711 C C . PHE A 1 99 ? 7.021 -9.736 10.417 1.00 94.38 99 PHE A C 1
ATOM 713 O O . PHE A 1 99 ? 5.923 -9.269 10.706 1.00 94.38 99 PHE A O 1
ATOM 720 N N . ARG A 1 100 ? 8.154 -9.069 10.630 1.00 93.50 100 ARG A N 1
ATOM 721 C CA . ARG A 1 100 ? 8.176 -7.666 11.028 1.00 93.50 100 ARG A CA 1
ATOM 722 C C . ARG A 1 100 ? 8.551 -6.816 9.827 1.00 93.50 100 ARG A C 1
ATOM 724 O O . ARG A 1 100 ? 9.632 -6.999 9.262 1.00 93.50 100 ARG A O 1
ATOM 731 N N . PHE A 1 101 ? 7.675 -5.889 9.446 1.00 94.44 101 PHE A N 1
ATOM 732 C CA . PHE A 1 101 ? 7.974 -4.925 8.389 1.00 94.44 101 PHE A CA 1
ATOM 733 C C . PHE A 1 101 ? 9.169 -4.063 8.803 1.00 94.44 101 PHE A C 1
ATOM 735 O O . PHE A 1 101 ? 9.248 -3.625 9.951 1.00 94.44 101 PHE A O 1
ATOM 742 N N . THR A 1 102 ? 10.140 -3.879 7.905 1.00 90.38 102 THR A N 1
ATOM 743 C CA . THR A 1 102 ? 11.367 -3.144 8.236 1.00 90.38 102 THR A CA 1
ATOM 744 C C . THR A 1 102 ? 11.915 -2.342 7.070 1.00 90.38 102 THR A C 1
ATOM 746 O O . THR A 1 102 ? 11.889 -2.756 5.910 1.00 90.38 102 THR A O 1
ATOM 749 N N . GLY A 1 103 ? 12.514 -1.198 7.402 1.00 84.06 103 GLY A N 1
ATOM 750 C CA . GLY A 1 103 ? 13.293 -0.413 6.446 1.00 84.06 103 GLY A CA 1
ATOM 751 C C . GLY A 1 103 ? 12.437 0.326 5.419 1.00 84.06 103 GLY A C 1
ATOM 752 O O . GLY A 1 103 ? 12.990 0.762 4.403 1.00 84.06 103 GLY A O 1
ATOM 753 N N . GLY A 1 104 ? 11.133 0.462 5.693 1.00 87.00 104 GLY A N 1
ATOM 754 C CA . GLY A 1 104 ? 10.180 1.235 4.898 1.00 87.00 104 GLY A CA 1
ATOM 755 C C . GLY A 1 104 ? 9.895 0.681 3.501 1.00 87.00 104 GLY A C 1
ATOM 756 O O . GLY A 1 104 ? 9.454 1.453 2.656 1.00 87.00 104 GLY A O 1
ATOM 757 N N . ALA A 1 105 ? 10.215 -0.589 3.230 1.00 90.19 105 ALA A N 1
ATOM 758 C CA . ALA A 1 105 ? 10.037 -1.208 1.915 1.00 90.19 105 ALA A CA 1
ATOM 759 C C . ALA A 1 105 ? 9.851 -2.730 2.019 1.00 90.19 105 ALA A C 1
ATOM 761 O O . ALA A 1 105 ? 10.540 -3.411 2.794 1.00 90.19 105 ALA A O 1
ATOM 762 N N . TRP A 1 106 ? 8.990 -3.288 1.171 1.00 93.56 106 TRP A N 1
ATOM 763 C CA . TRP A 1 106 ? 8.711 -4.723 1.111 1.00 93.56 106 TRP A CA 1
ATOM 764 C C . TRP A 1 106 ? 9.926 -5.537 0.674 1.00 93.56 106 TRP A C 1
ATOM 766 O O . TRP A 1 106 ? 10.193 -6.585 1.256 1.00 93.56 106 TRP A O 1
ATOM 776 N N . ARG A 1 107 ? 10.748 -5.028 -0.255 1.00 93.25 107 ARG A N 1
ATOM 777 C CA . ARG A 1 107 ? 11.995 -5.710 -0.662 1.00 93.25 107 ARG A CA 1
ATOM 778 C C . ARG A 1 107 ? 12.944 -5.942 0.516 1.00 93.25 107 ARG A C 1
ATOM 780 O O . ARG A 1 107 ? 13.562 -6.999 0.635 1.00 93.25 107 ARG A O 1
ATOM 787 N N . ARG A 1 108 ? 13.090 -4.938 1.385 1.00 91.94 108 ARG A N 1
ATOM 788 C CA . ARG A 1 108 ? 13.965 -5.024 2.565 1.00 91.94 108 ARG A CA 1
ATOM 789 C C . ARG A 1 108 ? 13.397 -5.970 3.606 1.00 91.94 108 ARG A C 1
ATOM 791 O O . ARG A 1 108 ? 14.156 -6.742 4.188 1.00 91.94 108 ARG A O 1
ATOM 798 N N . THR A 1 109 ? 12.081 -5.931 3.785 1.00 93.75 109 THR A N 1
ATOM 799 C CA . THR A 1 109 ? 11.358 -6.880 4.629 1.00 93.75 109 THR A CA 1
ATOM 800 C C . THR A 1 109 ? 11.599 -8.309 4.145 1.00 93.75 109 THR A C 1
ATOM 802 O O . THR A 1 109 ? 12.134 -9.097 4.919 1.00 93.75 109 THR A O 1
ATOM 805 N N . TYR A 1 110 ? 11.381 -8.601 2.856 1.00 94.31 110 TYR A N 1
ATOM 806 C CA . TYR A 1 110 ? 11.675 -9.900 2.237 1.00 94.31 110 TYR A CA 1
ATOM 807 C C . TYR A 1 110 ? 13.117 -10.361 2.496 1.00 94.31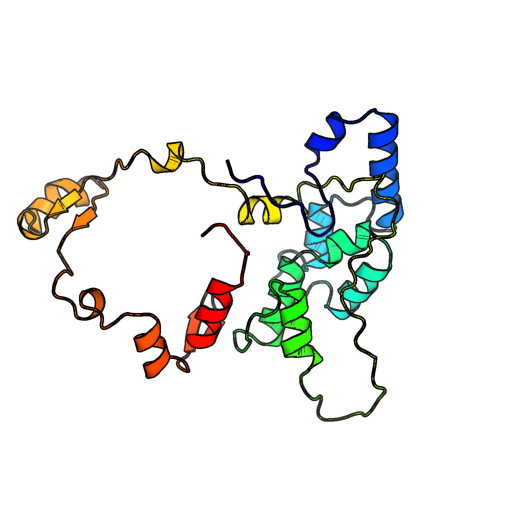 110 TYR A C 1
ATOM 809 O O . TYR A 1 110 ? 13.369 -11.464 2.984 1.00 94.31 110 TYR A O 1
ATOM 817 N N . ALA A 1 111 ? 14.096 -9.498 2.202 1.00 92.25 111 ALA A N 1
ATOM 818 C CA . ALA A 1 111 ? 15.507 -9.820 2.398 1.00 92.25 111 ALA A CA 1
ATOM 819 C C . ALA A 1 111 ? 15.849 -10.110 3.870 1.00 92.25 111 ALA A C 1
ATOM 821 O O . ALA A 1 111 ? 16.772 -10.872 4.149 1.00 92.25 111 ALA A O 1
ATOM 822 N N . ARG A 1 112 ? 15.119 -9.515 4.817 1.00 90.69 112 ARG A N 1
ATOM 823 C CA . ARG A 1 112 ? 15.322 -9.744 6.246 1.00 90.69 112 ARG A CA 1
ATOM 824 C C . ARG A 1 112 ? 14.622 -11.003 6.744 1.00 90.69 112 ARG A C 1
ATOM 826 O O . ARG A 1 112 ? 15.247 -11.739 7.495 1.00 90.69 112 ARG A O 1
ATOM 833 N N . CYS A 1 113 ? 13.358 -11.232 6.397 1.00 89.75 113 CYS A N 1
ATOM 834 C CA . CYS A 1 113 ? 12.595 -12.353 6.951 1.00 89.75 113 CYS A CA 1
ATOM 835 C C . CYS A 1 113 ? 12.816 -13.664 6.198 1.00 89.75 113 CYS A C 1
ATOM 837 O O . CYS A 1 113 ? 12.734 -14.708 6.822 1.00 89.75 113 CYS A O 1
ATOM 839 N N . VAL A 1 114 ? 13.149 -13.630 4.903 1.00 85.88 114 VAL A N 1
ATOM 840 C CA . VAL A 1 114 ? 13.323 -14.851 4.099 1.00 85.88 114 VAL A CA 1
ATOM 841 C C . VAL A 1 114 ? 14.798 -15.184 3.900 1.00 85.88 114 VAL A C 1
ATOM 843 O O . VAL A 1 114 ? 15.227 -16.294 4.189 1.00 85.88 114 VAL A O 1
ATOM 846 N N . ARG A 1 115 ? 15.624 -14.222 3.465 1.00 72.44 115 ARG A N 1
ATOM 847 C CA . ARG A 1 115 ? 17.054 -14.489 3.191 1.00 72.44 115 ARG A CA 1
ATOM 848 C C . ARG A 1 115 ? 17.935 -14.581 4.440 1.00 72.44 115 ARG A C 1
ATOM 850 O O . ARG A 1 115 ? 19.071 -15.031 4.328 1.00 72.44 115 ARG A O 1
ATOM 857 N N . ALA A 1 116 ? 17.454 -14.139 5.603 1.00 64.19 116 ALA A N 1
ATOM 858 C CA . ALA A 1 116 ? 18.174 -14.296 6.869 1.00 64.19 116 ALA A CA 1
ATOM 859 C C . ALA A 1 116 ? 17.729 -15.527 7.678 1.00 64.19 116 ALA A C 1
ATOM 861 O O . ALA A 1 116 ? 18.291 -15.763 8.748 1.00 64.19 116 ALA A O 1
ATOM 862 N N . MET A 1 117 ? 16.752 -16.301 7.191 1.00 54.69 117 MET A N 1
ATOM 863 C CA . MET A 1 117 ? 16.414 -17.595 7.784 1.00 54.69 117 MET A CA 1
ATOM 864 C C . MET A 1 117 ? 17.616 -18.533 7.625 1.00 54.69 117 MET A C 1
ATOM 866 O O . MET A 1 117 ? 18.149 -18.642 6.518 1.00 54.69 117 MET A O 1
ATOM 870 N N . PRO A 1 118 ? 18.082 -19.197 8.695 1.00 42.75 118 PRO A N 1
ATOM 871 C CA . PRO A 1 118 ? 19.103 -20.219 8.556 1.00 42.75 118 PRO A CA 1
ATOM 872 C C . PRO A 1 118 ? 18.506 -21.378 7.753 1.00 42.75 118 PRO A C 1
ATOM 874 O O . PRO A 1 118 ? 17.645 -22.104 8.238 1.00 42.75 118 PRO A O 1
ATOM 877 N N . THR A 1 119 ? 18.954 -21.550 6.512 1.00 44.69 119 THR A N 1
ATOM 878 C CA . THR A 1 119 ? 18.738 -22.793 5.772 1.00 44.69 119 THR A CA 1
ATOM 879 C C . THR A 1 119 ? 19.425 -23.916 6.540 1.00 44.69 119 THR A C 1
ATOM 881 O O . THR A 1 119 ? 20.657 -23.958 6.608 1.00 44.69 119 THR A O 1
ATOM 884 N N . GLU A 1 120 ? 18.650 -24.817 7.146 1.00 40.25 120 GLU A N 1
ATOM 885 C CA . GLU A 1 120 ? 19.188 -26.103 7.575 1.00 40.25 120 GLU A CA 1
ATOM 886 C C . GLU A 1 120 ? 19.680 -26.852 6.330 1.00 40.25 120 GLU A C 1
ATOM 888 O O . GLU A 1 120 ? 18.897 -27.334 5.518 1.00 40.25 120 GLU A O 1
ATOM 893 N N . GLY A 1 121 ? 21.003 -26.918 6.176 1.00 42.84 121 GLY A N 1
ATOM 894 C CA . GLY A 1 121 ? 21.667 -27.739 5.170 1.00 42.84 121 GLY A CA 1
ATOM 895 C C . GLY A 1 121 ? 22.245 -26.967 3.983 1.00 42.84 121 GLY A C 1
ATOM 896 O O . GLY A 1 121 ? 21.570 -26.207 3.304 1.00 42.84 121 GLY A O 1
ATOM 897 N N . VAL A 1 122 ? 23.508 -27.293 3.699 1.00 38.50 122 VAL A N 1
ATOM 898 C CA . VAL A 1 122 ? 24.366 -26.850 2.585 1.00 38.50 122 VAL A CA 1
ATOM 899 C C . VAL A 1 122 ? 25.083 -25.518 2.825 1.00 38.50 122 VAL A C 1
ATOM 901 O O . VAL A 1 122 ? 24.605 -24.424 2.545 1.00 38.50 122 VAL A O 1
ATOM 904 N N . GLY A 1 123 ? 26.309 -25.646 3.341 1.00 40.03 123 GLY A N 1
ATOM 905 C CA . GLY A 1 123 ? 27.258 -24.551 3.456 1.00 40.03 123 GLY A CA 1
ATOM 906 C C . GLY A 1 123 ? 27.662 -23.985 2.095 1.00 40.03 123 GLY A C 1
ATOM 907 O O . GLY A 1 123 ? 27.903 -24.721 1.140 1.00 40.03 123 GLY A O 1
ATOM 908 N N . GLY A 1 124 ? 27.794 -22.663 2.035 1.00 32.88 124 GLY A N 1
ATOM 909 C CA . GLY A 1 124 ? 28.328 -21.981 0.867 1.00 32.88 124 GLY A CA 1
ATOM 910 C C . GLY A 1 124 ? 28.331 -20.465 1.015 1.00 32.88 124 GLY A C 1
ATOM 911 O O . GLY A 1 124 ? 27.308 -19.827 0.825 1.00 32.88 124 GLY A O 1
ATOM 912 N N . GLY A 1 125 ? 29.509 -19.908 1.309 1.00 32.50 125 GLY A N 1
ATOM 913 C CA . GLY A 1 125 ? 29.947 -18.585 0.850 1.00 32.50 125 GLY A CA 1
ATOM 914 C C . GLY A 1 125 ? 29.176 -17.363 1.350 1.00 32.50 125 GLY A C 1
ATOM 915 O O . GLY A 1 125 ? 28.164 -16.969 0.782 1.00 32.50 125 GLY A O 1
ATOM 916 N N . GLY A 1 126 ? 29.745 -16.668 2.340 1.00 38.41 126 GLY A N 1
ATOM 917 C CA . GLY A 1 126 ? 29.298 -15.340 2.753 1.00 38.41 126 GLY A CA 1
ATOM 918 C C . GLY A 1 126 ? 29.310 -14.340 1.593 1.00 38.41 126 GLY A C 1
ATOM 919 O O . GLY A 1 126 ? 30.352 -13.788 1.239 1.00 38.41 126 GLY A O 1
ATOM 920 N N . ALA A 1 127 ? 28.136 -14.074 1.024 1.00 36.38 127 ALA A N 1
ATOM 921 C CA . ALA A 1 127 ? 27.920 -12.955 0.123 1.00 36.38 127 ALA A CA 1
ATOM 922 C C . ALA A 1 127 ? 27.774 -11.681 0.965 1.00 36.38 127 ALA A C 1
ATOM 924 O O . ALA A 1 127 ? 26.784 -11.476 1.669 1.00 36.38 127 ALA A O 1
ATOM 925 N N . GLY A 1 128 ? 28.810 -10.841 0.928 1.00 32.31 128 GLY A N 1
ATOM 926 C CA . GLY A 1 128 ? 28.849 -9.562 1.626 1.00 32.31 128 GLY A CA 1
ATOM 927 C C . GLY A 1 128 ? 27.611 -8.708 1.347 1.00 32.31 128 GLY A C 1
ATOM 928 O O . GLY A 1 128 ? 27.130 -8.622 0.216 1.00 32.31 128 GLY A O 1
ATOM 929 N N . ARG A 1 129 ? 27.116 -8.053 2.403 1.00 39.00 129 ARG A N 1
ATOM 930 C CA . ARG A 1 129 ? 26.029 -7.070 2.361 1.00 39.00 129 ARG A CA 1
ATOM 931 C C . ARG A 1 129 ? 26.385 -5.946 1.383 1.00 39.00 129 ARG A C 1
ATOM 933 O O . ARG A 1 129 ? 27.044 -4.979 1.758 1.00 39.00 129 ARG A O 1
ATOM 940 N N . ARG A 1 130 ? 25.938 -6.050 0.130 1.00 38.56 130 ARG A N 1
ATOM 941 C CA . ARG A 1 130 ? 25.848 -4.891 -0.761 1.00 38.56 130 ARG A CA 1
ATOM 942 C C . ARG A 1 130 ? 24.687 -4.053 -0.249 1.00 38.56 130 ARG A C 1
ATOM 944 O O . ARG A 1 130 ? 23.533 -4.442 -0.389 1.00 38.56 130 ARG A O 1
ATOM 951 N N . GLY A 1 131 ? 25.006 -2.956 0.432 1.00 38.59 131 GLY A N 1
ATOM 952 C CA . GLY A 1 131 ? 24.002 -1.970 0.804 1.00 38.59 131 GLY A CA 1
ATOM 953 C C . GLY A 1 131 ? 23.255 -1.485 -0.437 1.00 38.59 131 GLY A C 1
ATOM 954 O O . GLY A 1 131 ? 23.838 -1.413 -1.521 1.00 38.59 131 GLY A O 1
ATOM 955 N N . ASP A 1 132 ? 21.980 -1.138 -0.257 1.00 46.31 132 ASP A N 1
ATOM 956 C CA . ASP A 1 132 ? 21.206 -0.318 -1.190 1.00 46.31 132 ASP A CA 1
ATOM 957 C C . ASP A 1 132 ? 21.880 1.063 -1.297 1.00 46.31 132 ASP A C 1
ATOM 959 O O . ASP A 1 132 ? 21.412 2.052 -0.730 1.00 46.31 132 ASP A O 1
ATOM 963 N N . ALA A 1 133 ? 23.029 1.148 -1.965 1.00 39.53 133 ALA A N 1
ATOM 964 C CA . ALA A 1 133 ? 23.545 2.432 -2.384 1.00 39.53 133 ALA A CA 1
ATOM 965 C C . ALA A 1 133 ? 22.527 2.986 -3.390 1.00 39.53 133 ALA A C 1
ATOM 967 O O . ALA A 1 133 ? 22.213 2.291 -4.366 1.00 39.53 133 ALA A O 1
ATOM 968 N N . PRO A 1 134 ? 21.992 4.206 -3.197 1.00 39.56 134 PRO A N 1
ATOM 969 C CA . PRO A 1 134 ? 21.322 4.869 -4.298 1.00 39.56 134 PRO A CA 1
ATOM 970 C C . PRO A 1 134 ? 22.324 4.888 -5.450 1.00 39.56 134 PRO A C 1
ATOM 972 O O . PRO A 1 134 ? 23.479 5.273 -5.260 1.00 39.56 134 PRO A O 1
ATOM 975 N N . VAL A 1 135 ? 21.914 4.442 -6.638 1.00 43.38 135 VAL A N 1
ATOM 976 C CA . VAL A 1 135 ? 22.734 4.580 -7.848 1.00 43.38 135 VAL A CA 1
ATOM 977 C C . VAL A 1 135 ? 22.722 6.060 -8.243 1.00 43.38 135 VAL A C 1
ATOM 979 O O . VAL A 1 135 ? 22.103 6.474 -9.218 1.00 43.38 135 VAL A O 1
ATOM 982 N N . GLY A 1 136 ? 23.366 6.883 -7.419 1.00 37.66 136 GLY A N 1
ATOM 983 C CA . GLY A 1 136 ? 23.738 8.258 -7.697 1.00 37.66 136 GLY A CA 1
ATOM 984 C C . GLY A 1 136 ? 24.997 8.220 -8.546 1.00 37.66 136 GLY A C 1
ATOM 985 O O . GLY A 1 136 ? 26.102 8.333 -8.033 1.00 37.66 136 GLY A O 1
ATOM 986 N N . GLY A 1 137 ? 24.820 7.967 -9.837 1.00 34.75 137 GLY A N 1
ATOM 987 C CA . GLY A 1 137 ? 25.926 7.884 -10.790 1.00 34.75 137 GLY A CA 1
ATOM 988 C C . GLY A 1 137 ? 25.499 7.562 -12.220 1.00 34.75 137 GLY A C 1
ATOM 989 O O . GLY A 1 137 ? 26.292 7.727 -13.138 1.00 34.75 137 GLY A O 1
ATOM 990 N N . GLY A 1 138 ? 24.249 7.134 -12.431 1.00 43.25 138 GLY A N 1
ATOM 991 C CA . GLY A 1 138 ? 23.660 7.086 -13.766 1.00 43.25 138 GLY A CA 1
ATOM 992 C C . GLY A 1 138 ? 23.256 8.483 -14.226 1.00 43.25 138 GLY A C 1
ATOM 993 O O . GLY A 1 138 ? 22.738 9.268 -13.430 1.00 43.25 138 GLY A O 1
ATOM 994 N N . ASP A 1 139 ? 23.478 8.769 -15.505 1.00 46.72 139 ASP A N 1
ATOM 995 C CA . ASP A 1 139 ? 23.035 9.986 -16.174 1.00 46.72 139 ASP A CA 1
ATOM 996 C C . ASP A 1 139 ? 21.555 10.281 -15.850 1.00 46.72 139 ASP A C 1
ATOM 998 O O . ASP A 1 139 ? 20.640 9.584 -16.301 1.00 46.72 139 ASP A O 1
ATOM 1002 N N . ARG A 1 140 ? 21.321 11.300 -15.010 1.00 54.31 140 ARG A N 1
ATOM 1003 C CA . ARG A 1 140 ? 19.973 11.748 -14.628 1.00 54.31 140 ARG A CA 1
ATOM 1004 C C . ARG A 1 140 ? 19.239 12.435 -15.784 1.00 54.31 140 ARG A C 1
ATOM 1006 O O . ARG A 1 140 ? 18.093 12.819 -15.588 1.00 54.31 140 ARG A O 1
ATOM 1013 N N . SER A 1 141 ? 19.861 12.582 -16.959 1.00 58.44 141 SER A N 1
ATOM 1014 C CA . SER A 1 141 ? 19.279 13.290 -18.106 1.00 58.44 141 SER A CA 1
ATOM 1015 C C . SER A 1 141 ? 18.090 12.578 -18.747 1.00 58.44 141 SER A C 1
ATOM 1017 O O . SER A 1 141 ? 17.290 13.216 -19.422 1.00 58.44 141 SER A O 1
ATOM 1019 N N . LYS A 1 142 ? 17.942 11.263 -18.550 1.00 80.56 142 LYS A N 1
ATOM 1020 C CA . LYS A 1 142 ? 16.858 10.490 -19.171 1.00 80.56 142 LYS A CA 1
ATOM 1021 C C . LYS A 1 142 ? 15.891 10.085 -18.081 1.00 80.56 142 LYS A C 1
ATOM 1023 O O . LYS A 1 142 ? 16.285 9.328 -17.204 1.00 80.56 142 LYS A O 1
ATOM 1028 N N . THR A 1 143 ? 14.653 10.541 -18.093 1.00 90.75 143 THR A N 1
ATOM 1029 C CA . THR A 1 143 ? 13.668 10.174 -17.060 1.00 90.75 143 THR A CA 1
ATOM 1030 C C . THR A 1 143 ? 12.876 8.945 -17.503 1.00 90.75 143 THR A C 1
ATOM 1032 O O . THR A 1 143 ? 12.670 8.739 -18.696 1.00 90.75 143 THR A O 1
ATOM 1035 N N . ILE A 1 144 ? 12.466 8.081 -16.571 1.00 94.81 144 ILE A N 1
ATOM 1036 C CA . ILE A 1 144 ? 11.536 6.990 -16.894 1.00 94.81 144 ILE A CA 1
ATOM 1037 C C . ILE A 1 144 ? 10.120 7.538 -16.745 1.00 94.81 144 ILE A C 1
ATOM 1039 O O . ILE A 1 144 ? 9.738 7.973 -15.662 1.00 94.81 144 ILE A O 1
ATOM 1043 N N . PHE A 1 145 ? 9.354 7.496 -17.831 1.00 96.12 145 PHE A N 1
ATOM 1044 C CA . PHE A 1 145 ? 7.945 7.868 -17.843 1.00 96.12 145 PHE A CA 1
ATOM 1045 C C . PHE A 1 145 ? 7.081 6.606 -17.852 1.00 96.12 145 PHE A C 1
ATOM 1047 O O . PHE A 1 145 ? 7.240 5.754 -18.737 1.00 96.12 145 PHE A O 1
ATOM 1054 N N . SER A 1 146 ? 6.232 6.453 -16.837 1.00 97.31 146 SER A N 1
ATOM 1055 C CA . SER A 1 146 ? 5.368 5.284 -16.663 1.00 97.31 146 SER A CA 1
ATOM 1056 C C . SER A 1 146 ? 4.272 5.564 -15.640 1.00 97.31 146 SER A C 1
ATOM 1058 O O . SER A 1 146 ? 4.568 5.721 -14.458 1.00 97.31 146 SER A O 1
ATOM 1060 N N . ASP A 1 147 ? 3.010 5.565 -16.068 1.00 96.62 147 ASP A N 1
ATOM 1061 C CA . ASP A 1 147 ? 1.886 5.686 -15.132 1.00 96.62 147 ASP A CA 1
ATOM 1062 C C . ASP A 1 147 ? 1.722 4.412 -14.295 1.00 96.62 147 ASP A C 1
ATOM 1064 O O . ASP A 1 147 ? 1.447 4.497 -13.103 1.00 96.62 147 ASP A O 1
ATOM 1068 N N . ALA A 1 148 ? 1.981 3.237 -14.882 1.00 96.00 148 ALA A N 1
ATOM 1069 C CA . ALA A 1 148 ? 1.873 1.951 -14.193 1.00 96.00 148 ALA A CA 1
ATOM 1070 C C . ALA A 1 148 ? 2.829 1.846 -12.992 1.00 96.00 148 ALA A C 1
ATOM 1072 O O . ALA A 1 148 ? 2.424 1.404 -11.923 1.00 96.00 148 ALA A O 1
ATOM 1073 N N . LEU A 1 149 ? 4.076 2.306 -13.142 1.00 95.56 149 LEU A N 1
ATOM 1074 C CA . LEU A 1 149 ? 5.038 2.359 -12.036 1.00 95.56 149 LEU A CA 1
ATOM 1075 C C . LEU A 1 149 ? 4.747 3.506 -11.055 1.00 95.56 149 LEU A C 1
ATOM 1077 O O . LEU A 1 149 ? 5.106 3.422 -9.884 1.00 95.56 149 LEU A O 1
ATOM 1081 N N . TYR A 1 150 ? 4.132 4.594 -11.526 1.00 94.12 150 TYR A N 1
ATOM 1082 C CA . TYR A 1 150 ? 3.921 5.794 -10.719 1.00 94.12 150 TYR A CA 1
ATOM 1083 C C . TYR A 1 150 ? 2.648 5.749 -9.867 1.00 94.12 150 TYR A C 1
ATOM 1085 O O . TYR A 1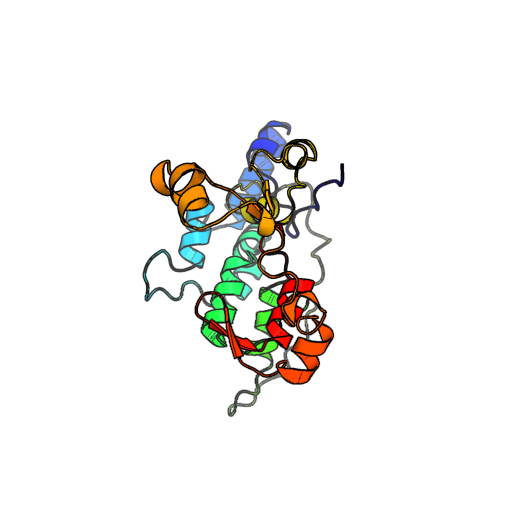 150 ? 2.600 6.377 -8.809 1.00 94.12 150 TYR A O 1
ATOM 1093 N N . LEU A 1 151 ? 1.614 5.022 -10.301 1.00 91.81 151 LEU A N 1
ATOM 1094 C CA . LEU A 1 151 ? 0.279 5.074 -9.701 1.00 91.81 151 LEU A CA 1
ATOM 1095 C C . LEU A 1 151 ? 0.275 4.701 -8.214 1.00 91.81 151 LEU A C 1
ATOM 1097 O O . LEU A 1 151 ? -0.331 5.415 -7.419 1.00 91.81 151 LEU A O 1
ATOM 1101 N N . ARG A 1 152 ? 1.003 3.651 -7.815 1.00 90.38 152 ARG A N 1
ATOM 1102 C CA . ARG A 1 152 ? 1.146 3.297 -6.394 1.00 90.38 152 ARG A CA 1
ATOM 1103 C C . ARG A 1 152 ? 1.788 4.427 -5.591 1.00 90.38 152 ARG A C 1
ATOM 1105 O O . ARG A 1 152 ? 1.308 4.789 -4.524 1.00 90.38 152 ARG A O 1
ATOM 1112 N N . HIS A 1 153 ? 2.875 5.001 -6.106 1.00 90.81 153 HIS A N 1
ATOM 1113 C CA . HIS A 1 153 ? 3.579 6.102 -5.442 1.00 90.81 153 HIS A CA 1
ATOM 1114 C C . HIS A 1 153 ? 2.678 7.330 -5.284 1.00 90.81 153 HIS A C 1
ATOM 1116 O O . HIS A 1 153 ? 2.705 7.986 -4.244 1.00 90.81 153 HIS A O 1
ATOM 1122 N N . LEU A 1 154 ? 1.851 7.621 -6.290 1.00 90.31 154 LEU A N 1
ATOM 1123 C CA . LEU A 1 154 ? 0.812 8.644 -6.197 1.00 90.31 154 LEU A CA 1
ATOM 1124 C C . LEU A 1 154 ? -0.197 8.301 -5.090 1.00 90.31 154 LEU A C 1
ATOM 1126 O O . LEU A 1 154 ? -0.430 9.132 -4.215 1.00 90.31 154 LEU A O 1
ATOM 1130 N N . GLY A 1 155 ? -0.725 7.076 -5.092 1.00 88.38 155 GLY A N 1
ATOM 1131 C CA . GLY A 1 155 ? -1.688 6.584 -4.105 1.00 88.38 155 GLY A CA 1
ATOM 1132 C C . GLY A 1 155 ? -1.183 6.614 -2.662 1.00 88.38 155 GLY A C 1
ATOM 1133 O O . GLY A 1 155 ? -1.981 6.827 -1.765 1.00 88.38 155 GLY A O 1
ATOM 1134 N N . ALA A 1 156 ? 0.126 6.494 -2.432 1.00 87.62 156 ALA A N 1
ATOM 1135 C CA . ALA A 1 156 ? 0.734 6.548 -1.100 1.00 87.62 156 ALA A CA 1
ATOM 1136 C C . ALA A 1 156 ? 1.138 7.962 -0.631 1.00 87.62 156 ALA A C 1
ATOM 1138 O O . ALA A 1 156 ? 1.500 8.167 0.537 1.00 87.62 156 ALA A O 1
ATOM 1139 N N . HIS A 1 157 ? 1.195 8.945 -1.537 1.00 86.62 157 HIS A N 1
ATOM 1140 C CA . HIS A 1 157 ? 1.828 10.244 -1.258 1.00 86.62 157 HIS A CA 1
ATOM 1141 C C . HIS A 1 157 ? 1.050 11.472 -1.723 1.00 86.62 157 HIS A C 1
ATOM 1143 O O . HIS A 1 157 ? 1.516 12.590 -1.471 1.00 86.62 157 HIS A O 1
ATOM 1149 N N . LEU A 1 158 ? -0.097 11.302 -2.380 1.00 86.75 158 LEU A N 1
ATOM 1150 C CA . LEU A 1 158 ? -0.955 12.408 -2.783 1.00 86.75 158 LEU A CA 1
ATOM 1151 C C . LEU A 1 158 ? -1.499 13.121 -1.529 1.00 86.75 158 LEU A C 1
ATOM 1153 O O . LEU A 1 158 ? -2.239 12.516 -0.759 1.00 86.75 158 LEU A O 1
ATOM 1157 N N . PRO A 1 159 ? -1.148 14.394 -1.271 1.00 83.56 159 PRO A N 1
ATOM 1158 C CA . PRO A 1 159 ? -1.744 15.114 -0.154 1.00 83.56 159 PRO A CA 1
ATOM 1159 C C . PRO A 1 159 ? -3.250 15.275 -0.385 1.00 83.56 159 PRO A C 1
ATOM 1161 O O . PRO A 1 159 ? -3.659 15.712 -1.460 1.00 83.56 159 PRO A O 1
ATOM 1164 N N . LEU A 1 160 ? -4.056 14.961 0.632 1.00 83.75 160 LEU A N 1
ATOM 1165 C CA . LEU A 1 160 ? -5.487 15.260 0.612 1.00 83.75 160 LEU A CA 1
ATOM 1166 C C . LEU A 1 160 ? -5.692 16.775 0.567 1.00 83.75 160 LEU A C 1
ATOM 1168 O O . LEU A 1 160 ? -5.050 17.518 1.319 1.00 83.75 160 LEU A O 1
ATOM 1172 N N . ASP A 1 161 ? -6.583 17.223 -0.314 1.00 86.44 161 ASP A N 1
ATOM 1173 C CA . ASP A 1 161 ? -6.987 18.621 -0.357 1.00 86.44 161 ASP A CA 1
ATOM 1174 C C . ASP A 1 161 ? -7.782 18.9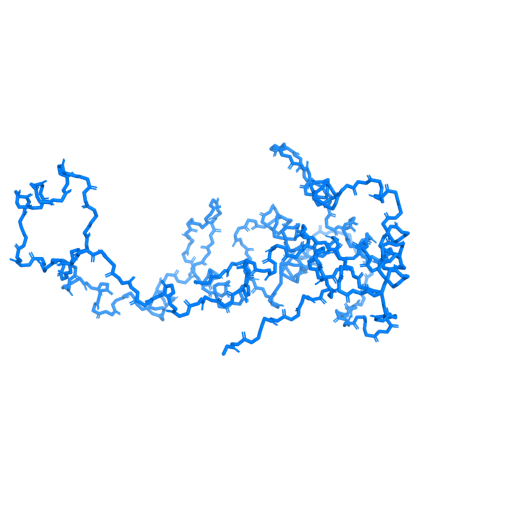55 0.920 1.00 86.44 161 ASP A C 1
ATOM 1176 O O . ASP A 1 161 ? -8.749 18.250 1.228 1.00 86.44 161 ASP A O 1
ATOM 1180 N N . PRO A 1 162 ? -7.410 19.998 1.687 1.00 88.19 162 PRO A N 1
ATOM 1181 C CA . PRO A 1 162 ? -8.179 20.420 2.853 1.00 88.19 162 PRO A CA 1
ATOM 1182 C C . PRO A 1 162 ? -9.661 20.678 2.555 1.00 88.19 162 PRO A C 1
ATOM 1184 O O . PRO A 1 162 ? -10.492 20.464 3.436 1.00 88.19 162 PRO A O 1
ATOM 1187 N N . GLU A 1 163 ? -10.011 21.096 1.335 1.00 90.50 163 GLU A N 1
ATOM 1188 C CA . GLU A 1 163 ? -11.406 21.303 0.933 1.00 90.50 163 GLU A CA 1
ATOM 1189 C C . GLU A 1 163 ? -12.211 19.997 0.936 1.00 90.50 163 GLU A C 1
ATOM 1191 O O . GLU A 1 163 ? -13.386 20.004 1.301 1.00 90.50 163 GLU A O 1
ATOM 1196 N N . TRP A 1 164 ? -11.581 18.858 0.621 1.00 86.81 164 TRP A N 1
ATOM 1197 C CA . TRP A 1 164 ? -12.236 17.543 0.667 1.00 86.81 164 TRP A CA 1
ATOM 1198 C C . TRP A 1 164 ? -12.575 17.108 2.094 1.00 86.81 164 TRP A C 1
ATOM 1200 O O . TRP A 1 164 ? -13.468 16.290 2.294 1.00 86.81 164 TRP A O 1
ATOM 1210 N N . LEU A 1 165 ? -11.878 17.665 3.086 1.00 86.94 165 LEU A N 1
ATOM 1211 C CA . LEU A 1 165 ? -12.091 17.398 4.509 1.00 86.94 165 LEU A CA 1
ATOM 1212 C C . LEU A 1 165 ? -12.963 18.467 5.185 1.00 86.94 165 LEU A C 1
ATOM 1214 O O . LEU A 1 165 ? -13.303 18.328 6.358 1.00 86.94 165 LEU A O 1
ATOM 1218 N N . ALA A 1 166 ? -13.303 19.547 4.475 1.00 89.75 166 ALA A N 1
ATOM 1219 C CA . ALA A 1 166 ? -13.967 20.712 5.056 1.00 89.75 166 ALA A CA 1
ATOM 1220 C C . ALA A 1 166 ? -15.470 20.507 5.295 1.00 89.75 166 ALA A C 1
ATOM 1222 O O . ALA A 1 166 ? -16.065 21.222 6.102 1.00 89.75 166 ALA A O 1
ATOM 1223 N N . VAL A 1 167 ? -16.094 19.557 4.594 1.00 88.81 167 VAL A N 1
ATOM 1224 C CA . VAL A 1 167 ? -17.541 19.331 4.653 1.00 88.81 167 VAL A CA 1
ATOM 1225 C C . VAL A 1 167 ? -17.839 17.956 5.224 1.00 88.81 167 VAL A C 1
ATOM 1227 O O . VAL A 1 167 ? -17.551 16.933 4.612 1.00 88.81 167 VAL A O 1
ATOM 1230 N N . ASP A 1 168 ? -18.510 17.952 6.370 1.00 89.25 168 ASP A N 1
ATOM 1231 C CA . ASP A 1 168 ? -19.110 16.762 6.953 1.00 89.25 168 ASP A CA 1
ATOM 1232 C C . ASP A 1 168 ? -20.631 16.827 6.781 1.00 89.25 168 ASP A C 1
ATOM 1234 O O . ASP A 1 168 ? -21.328 17.578 7.468 1.00 89.25 168 ASP A O 1
ATOM 1238 N N . SER A 1 169 ? -21.142 16.082 5.802 1.00 90.19 169 SER A N 1
ATOM 1239 C CA . SER A 1 169 ? -22.559 16.090 5.423 1.00 90.19 169 SER A CA 1
ATOM 1240 C C . SER A 1 169 ? -23.386 15.008 6.122 1.00 90.19 169 SER A C 1
ATOM 1242 O O . SER A 1 169 ? -24.606 14.953 5.929 1.00 90.19 169 SER A O 1
ATOM 1244 N N . ILE A 1 170 ? -22.758 14.148 6.934 1.00 94.00 170 ILE A N 1
ATOM 1245 C CA . ILE A 1 170 ? -23.459 13.041 7.583 1.00 94.00 170 ILE A CA 1
ATOM 1246 C C . ILE A 1 170 ? -24.150 13.569 8.849 1.00 94.00 170 ILE A C 1
ATOM 1248 O O . ILE A 1 170 ? -23.487 14.084 9.759 1.00 94.00 170 ILE A O 1
ATOM 1252 N N . PRO A 1 171 ? -25.487 13.446 8.952 1.00 94.50 171 PRO A N 1
ATOM 1253 C CA . PRO A 1 171 ? -26.210 13.904 10.129 1.00 94.50 171 PRO A CA 1
ATOM 1254 C C . PRO A 1 171 ? -25.757 13.144 11.380 1.00 94.50 171 PRO A C 1
ATOM 1256 O O . PRO A 1 171 ? -25.470 11.946 11.334 1.00 94.50 171 PRO A O 1
ATOM 1259 N N . ARG A 1 172 ? -25.731 13.850 12.512 1.00 95.69 172 ARG A N 1
ATOM 1260 C CA . ARG A 1 172 ? -25.401 13.306 13.833 1.00 95.69 172 ARG A CA 1
ATOM 1261 C C . ARG A 1 172 ? -26.604 13.390 14.755 1.00 95.69 172 ARG A C 1
ATOM 1263 O O . ARG A 1 172 ? -27.267 14.425 14.800 1.00 95.69 172 ARG A O 1
ATOM 1270 N N . VAL A 1 173 ? -26.855 12.321 15.500 1.00 95.88 173 VAL A N 1
ATOM 1271 C CA . VAL A 1 173 ? -27.862 12.287 16.567 1.00 95.88 173 VAL A CA 1
ATOM 1272 C C . VAL A 1 173 ? -27.230 11.773 17.850 1.00 95.88 173 VAL A C 1
ATOM 1274 O O . VAL A 1 173 ? -26.425 10.842 17.820 1.00 95.88 173 VAL A O 1
ATOM 1277 N N . ASP A 1 174 ? -27.589 12.373 18.980 1.00 95.81 174 ASP A N 1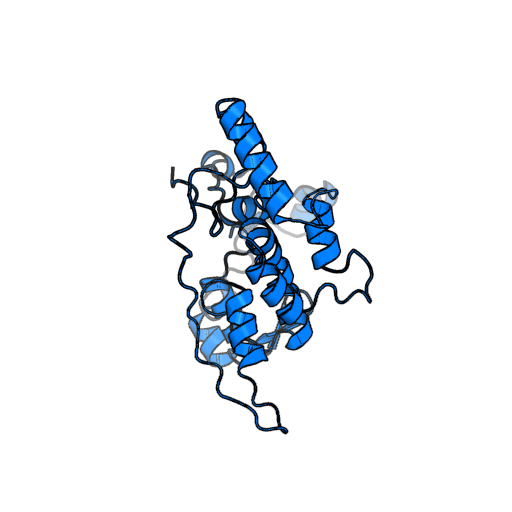
ATOM 1278 C CA . ASP A 1 174 ? -27.186 11.862 20.285 1.00 95.81 174 ASP A CA 1
ATOM 1279 C C . ASP A 1 174 ? -27.985 10.595 20.615 1.00 95.81 174 ASP A C 1
ATOM 1281 O O . ASP A 1 174 ? -29.188 10.517 20.352 1.00 95.81 174 ASP A O 1
ATOM 1285 N N . ALA A 1 175 ? -27.321 9.600 21.202 1.00 94.75 175 ALA A N 1
ATOM 1286 C CA . ALA A 1 175 ? -27.940 8.348 21.620 1.00 94.75 175 ALA A CA 1
ATOM 1287 C C . ALA A 1 175 ? -29.124 8.562 22.582 1.00 94.75 175 ALA A C 1
ATOM 1289 O O . ALA A 1 175 ? -30.055 7.763 22.582 1.00 94.75 175 ALA A O 1
ATOM 1290 N N . ARG A 1 176 ? -29.128 9.649 23.367 1.00 94.06 176 ARG A N 1
ATOM 1291 C CA . ARG A 1 176 ? -30.230 10.008 24.280 1.00 94.06 176 ARG A CA 1
ATOM 1292 C C . ARG A 1 176 ? -31.474 10.507 23.549 1.00 94.06 176 ARG A C 1
ATOM 1294 O O . ARG A 1 176 ? -32.576 10.383 24.076 1.00 94.06 176 ARG A O 1
ATOM 1301 N N . ASP A 1 177 ? -31.303 11.043 22.343 1.00 93.44 177 ASP A N 1
ATOM 1302 C CA . ASP A 1 177 ? -32.388 11.617 21.546 1.00 93.44 177 ASP A CA 1
ATOM 1303 C C . ASP A 1 177 ? -32.991 10.603 20.564 1.00 93.44 177 ASP A C 1
ATOM 1305 O O . ASP A 1 177 ? -34.005 10.885 19.919 1.00 93.44 177 ASP A O 1
ATOM 1309 N N . VAL A 1 178 ? -32.403 9.414 20.423 1.00 93.50 178 VAL A N 1
ATOM 1310 C CA . VAL A 1 178 ? -32.848 8.394 19.471 1.00 93.50 178 VAL A CA 1
ATOM 1311 C C . VAL A 1 178 ? -33.252 7.105 20.185 1.00 93.50 178 VAL A C 1
ATOM 1313 O O . VAL A 1 178 ? -32.605 6.637 21.111 1.00 93.50 178 VAL A O 1
ATOM 1316 N N . ASN A 1 179 ? -34.353 6.511 19.736 1.00 95.06 179 ASN A N 1
ATOM 1317 C CA . ASN A 1 179 ? -34.787 5.176 20.139 1.00 95.06 179 ASN A CA 1
ATOM 1318 C C . ASN A 1 179 ? -34.992 4.315 18.880 1.00 95.06 179 ASN A C 1
ATOM 1320 O O . ASN A 1 179 ? -35.029 4.877 17.781 1.00 95.06 179 ASN A O 1
ATOM 1324 N N . PRO A 1 180 ? -35.156 2.984 18.997 1.00 95.62 180 PRO A N 1
ATOM 1325 C CA . PRO A 1 180 ? -35.268 2.109 17.829 1.00 95.62 180 PRO A CA 1
ATOM 1326 C C . PRO A 1 180 ? -36.375 2.511 16.842 1.00 95.62 180 PRO A C 1
ATOM 1328 O O . PRO A 1 180 ? -36.150 2.515 15.637 1.00 95.62 180 PRO A O 1
ATOM 1331 N N . ALA A 1 181 ? -37.547 2.932 17.330 1.00 96.81 181 ALA A N 1
ATOM 1332 C CA . ALA A 1 181 ? -38.657 3.340 16.466 1.00 96.81 181 ALA A CA 1
ATOM 1333 C C . ALA A 1 181 ? -38.352 4.635 15.692 1.00 96.81 181 ALA A C 1
ATOM 1335 O O . ALA A 1 181 ? -38.621 4.729 14.493 1.00 96.81 181 ALA A O 1
ATOM 1336 N N . ARG A 1 182 ? -37.759 5.630 16.365 1.00 94.75 182 ARG A N 1
ATOM 1337 C CA . ARG A 1 182 ? -37.310 6.878 15.735 1.00 94.75 182 ARG A CA 1
ATOM 1338 C C . ARG A 1 182 ? -36.187 6.612 14.734 1.00 94.75 182 ARG A C 1
ATOM 1340 O O . ARG A 1 182 ? -36.253 7.125 13.625 1.00 94.75 182 ARG A O 1
ATOM 1347 N N . PHE A 1 183 ? -35.195 5.806 15.115 1.00 96.69 183 PHE A N 1
ATOM 1348 C CA . PHE A 1 183 ? -34.080 5.433 14.246 1.00 96.69 183 PHE A CA 1
ATOM 1349 C C . PHE A 1 183 ? -34.578 4.765 12.964 1.00 96.69 183 PHE A C 1
ATOM 1351 O O . PHE A 1 183 ? -34.182 5.157 11.867 1.00 96.69 183 PHE A O 1
ATOM 1358 N N . SER A 1 184 ? -35.498 3.807 13.106 1.00 97.25 184 SER A N 1
ATOM 1359 C CA . SER A 1 184 ? -36.019 3.058 11.970 1.00 97.25 184 SER A CA 1
ATOM 1360 C C . SER A 1 184 ? -36.782 3.958 10.994 1.00 97.25 184 SER A C 1
ATOM 1362 O O . SER A 1 184 ? -36.532 3.950 9.789 1.00 97.25 184 SER A O 1
ATOM 1364 N N . ARG A 1 185 ? -37.661 4.824 11.512 1.00 97.06 185 ARG A N 1
ATOM 1365 C CA . ARG A 1 185 ? -38.432 5.773 10.697 1.00 97.06 185 ARG A CA 1
ATOM 1366 C C . ARG A 1 185 ? -37.557 6.835 10.023 1.00 97.06 185 ARG A C 1
ATOM 1368 O O . ARG A 1 185 ? -37.763 7.126 8.851 1.00 97.06 185 ARG A O 1
ATOM 1375 N N . ASP A 1 186 ? -36.626 7.436 10.762 1.00 95.81 186 ASP A N 1
ATOM 1376 C CA . ASP A 1 186 ? -35.909 8.634 10.306 1.00 95.81 186 ASP A CA 1
ATOM 1377 C C . ASP A 1 186 ? -34.649 8.295 9.477 1.00 95.81 186 ASP A C 1
ATOM 1379 O O . ASP A 1 186 ? -34.191 9.141 8.702 1.00 95.81 186 ASP A O 1
ATOM 1383 N N . PHE A 1 187 ? -34.091 7.081 9.622 1.00 96.81 187 PHE A N 1
ATOM 1384 C CA . PHE A 1 187 ? -32.818 6.687 9.001 1.00 96.81 187 PHE A CA 1
ATOM 1385 C C . PHE A 1 187 ? -32.867 5.333 8.282 1.00 96.81 187 PHE A C 1
ATOM 1387 O O . PHE A 1 187 ? -32.616 5.282 7.080 1.00 96.81 187 PHE A O 1
ATOM 1394 N N . GLU A 1 188 ? -33.211 4.246 8.976 1.00 97.38 188 GLU A N 1
ATOM 1395 C CA . GLU A 1 188 ? -33.123 2.879 8.427 1.00 97.38 188 GLU A CA 1
ATOM 1396 C C . GLU A 1 188 ? -34.071 2.655 7.238 1.00 97.38 188 GLU A C 1
ATOM 1398 O O . GLU A 1 188 ? -33.635 2.289 6.151 1.00 97.38 188 GLU A O 1
ATOM 1403 N N . SER A 1 189 ? -35.367 2.935 7.413 1.00 97.56 189 SER A N 1
ATOM 1404 C CA . SER A 1 189 ? -36.414 2.675 6.409 1.00 97.56 189 SER A CA 1
ATOM 1405 C C . SER A 1 189 ? -36.280 3.521 5.143 1.00 97.56 189 SER A C 1
ATOM 1407 O O . SER A 1 189 ? -36.780 3.145 4.084 1.00 97.56 189 SER A O 1
ATOM 1409 N N . VAL A 1 190 ? -35.583 4.653 5.244 1.00 97.31 190 VAL A N 1
ATOM 1410 C CA . VAL A 1 190 ? -35.293 5.559 4.127 1.00 97.31 190 VAL A CA 1
ATOM 1411 C C . VAL A 1 190 ? -33.861 5.405 3.603 1.00 97.31 190 VAL A C 1
ATOM 1413 O O . VAL A 1 190 ? -33.447 6.186 2.750 1.00 97.31 190 VAL A O 1
ATOM 1416 N N . ASN A 1 191 ? -33.103 4.413 4.093 1.00 97.25 191 ASN A N 1
ATOM 1417 C CA . ASN A 1 191 ? -31.702 4.158 3.739 1.00 97.25 191 ASN A CA 1
ATOM 1418 C C . ASN A 1 191 ? -30.802 5.401 3.861 1.00 97.25 191 ASN A C 1
ATOM 1420 O O . ASN A 1 191 ? -29.926 5.643 3.027 1.00 97.25 191 ASN A O 1
ATOM 1424 N N . ARG A 1 192 ? -31.024 6.220 4.895 1.00 96.31 192 ARG A N 1
ATOM 1425 C CA . ARG A 1 192 ? -30.250 7.440 5.133 1.00 96.31 192 ARG A CA 1
ATOM 1426 C C . ARG A 1 192 ? -29.131 7.173 6.147 1.00 96.31 192 ARG A C 1
ATOM 1428 O O . ARG A 1 192 ? -29.436 6.808 7.282 1.00 96.31 192 ARG A O 1
ATOM 1435 N N . PRO A 1 193 ? -27.854 7.419 5.799 1.00 96.44 193 PRO A N 1
ATOM 1436 C CA . PRO A 1 193 ? -26.754 7.270 6.744 1.00 96.44 193 PRO A CA 1
ATOM 1437 C C . PRO A 1 193 ? -26.842 8.309 7.868 1.00 96.44 193 PRO A C 1
ATOM 1439 O O . PRO A 1 193 ? -27.240 9.458 7.650 1.00 96.44 193 PRO A O 1
ATOM 1442 N N . VAL A 1 194 ? -26.442 7.902 9.072 1.00 96.25 194 VAL A N 1
ATOM 1443 C CA . VAL A 1 194 ? -26.416 8.741 10.275 1.00 96.25 194 VAL A CA 1
ATOM 1444 C C . VAL A 1 194 ? -25.294 8.286 11.207 1.00 96.25 194 VAL A C 1
ATOM 1446 O O . VAL A 1 194 ? -25.000 7.096 11.301 1.00 96.25 194 VAL A O 1
ATOM 1449 N N . ILE A 1 195 ? -24.684 9.231 11.920 1.00 95.94 195 ILE A N 1
ATOM 1450 C CA . ILE A 1 195 ? -23.750 8.958 13.018 1.00 95.94 195 ILE A CA 1
ATOM 1451 C C . ILE A 1 195 ? -24.513 9.071 14.340 1.00 95.94 195 ILE A C 1
ATOM 1453 O O . ILE A 1 195 ? -25.035 10.135 14.675 1.00 95.94 195 ILE A O 1
ATOM 1457 N N . VAL A 1 196 ? -24.555 7.985 15.113 1.00 95.69 196 VAL A N 1
ATOM 1458 C CA . VAL A 1 196 ? -25.129 7.986 16.466 1.00 95.69 196 VAL A CA 1
ATOM 1459 C C . VAL A 1 196 ? -24.009 8.212 17.480 1.00 95.69 196 VAL A C 1
ATOM 1461 O O . VAL A 1 196 ? -23.180 7.332 17.713 1.00 95.69 196 VAL A O 1
ATOM 1464 N N . SER A 1 197 ? -23.956 9.399 18.080 1.00 95.00 197 SER A N 1
ATOM 1465 C CA . SER A 1 197 ? -22.944 9.751 19.080 1.00 95.00 197 SER A CA 1
ATOM 1466 C C . SER A 1 197 ? -23.363 9.328 20.487 1.00 95.00 197 SER A C 1
ATOM 1468 O O . SER A 1 197 ? -24.539 9.359 20.829 1.00 95.00 197 SER A O 1
ATOM 1470 N N . GLY A 1 198 ? -22.396 8.970 21.333 1.00 92.56 198 GLY A N 1
ATOM 1471 C CA . GLY A 1 198 ? -22.632 8.677 22.753 1.00 92.56 198 GLY A CA 1
ATOM 1472 C C . GLY A 1 198 ? -23.107 7.254 23.068 1.00 92.56 198 GLY A C 1
ATOM 1473 O O . GLY A 1 198 ? -23.116 6.880 24.234 1.00 92.56 198 GLY A O 1
ATOM 1474 N N . LEU A 1 199 ? -23.422 6.428 22.063 1.00 91.69 199 LEU A N 1
ATOM 1475 C CA . LEU A 1 199 ? -23.945 5.068 22.272 1.00 91.69 199 LEU A CA 1
ATOM 1476 C C . LEU A 1 199 ? -22.978 4.157 23.050 1.00 91.69 199 LEU A C 1
ATOM 1478 O O . LEU A 1 199 ? -23.402 3.346 23.867 1.00 91.69 199 LEU A O 1
ATOM 1482 N N . CYS A 1 200 ? -21.677 4.320 22.811 1.00 92.31 200 CYS A N 1
ATOM 1483 C CA . CYS A 1 200 ? -20.622 3.541 23.458 1.00 92.31 200 CYS A CA 1
ATOM 1484 C C . CYS A 1 200 ? -19.836 4.362 24.493 1.00 92.31 200 CYS A C 1
ATOM 1486 O O . CYS A 1 200 ? -18.708 3.998 24.814 1.00 92.31 200 CYS A O 1
ATOM 1488 N N . ALA A 1 201 ? -20.376 5.490 24.977 1.00 91.81 201 ALA A N 1
ATOM 1489 C CA . ALA A 1 201 ? -19.630 6.425 25.827 1.00 91.81 201 ALA A CA 1
ATOM 1490 C C . ALA A 1 201 ? -19.070 5.758 27.094 1.00 91.81 201 ALA A C 1
ATOM 1492 O O . ALA A 1 201 ? -17.912 5.990 27.437 1.00 91.81 201 ALA A O 1
ATOM 1493 N N . ASP A 1 202 ? -19.851 4.867 27.707 1.00 92.31 202 ASP A N 1
ATOM 1494 C CA . ASP A 1 202 ? -19.509 4.190 28.962 1.00 92.31 202 ASP A CA 1
ATOM 1495 C C . ASP A 1 202 ? -18.715 2.885 28.768 1.00 92.31 202 ASP A C 1
ATOM 1497 O O . ASP A 1 202 ? -18.483 2.138 29.721 1.00 92.31 202 ASP A O 1
ATOM 1501 N N . TRP A 1 203 ? -18.309 2.553 27.538 1.00 95.06 203 TRP A N 1
ATOM 1502 C CA . TRP A 1 203 ? -17.585 1.309 27.287 1.00 95.06 203 TRP A CA 1
ATOM 1503 C C . TRP A 1 203 ? -16.153 1.382 27.848 1.00 95.06 203 TRP A C 1
ATOM 1505 O O . TRP A 1 203 ? -15.482 2.413 27.763 1.00 95.06 203 TRP A O 1
ATOM 1515 N N . PRO A 1 204 ? -15.591 0.270 28.355 1.00 94.00 204 PRO A N 1
ATOM 1516 C CA . PRO A 1 204 ? -14.183 0.233 28.753 1.00 94.00 204 PRO A CA 1
ATOM 1517 C C . PRO A 1 204 ? -13.231 0.660 27.622 1.00 94.00 204 PRO A C 1
ATOM 1519 O O . PRO A 1 204 ? -12.208 1.302 27.857 1.00 94.00 204 PRO A O 1
ATOM 1522 N N . ALA A 1 205 ? -13.588 0.334 26.374 1.00 92.94 205 ALA A N 1
ATOM 1523 C CA . ALA A 1 205 ? -12.818 0.683 25.183 1.00 92.94 205 ALA A CA 1
ATOM 1524 C C . ALA A 1 205 ? -12.638 2.203 25.015 1.00 92.94 205 ALA A C 1
ATOM 1526 O O . ALA A 1 205 ? -11.536 2.651 24.703 1.00 92.94 205 ALA A O 1
ATOM 1527 N N . THR A 1 206 ? -13.680 2.997 25.282 1.00 89.62 206 THR A N 1
ATOM 1528 C CA . THR A 1 206 ? -13.660 4.468 25.163 1.00 89.62 206 THR A CA 1
ATOM 1529 C C . THR A 1 206 ? -13.046 5.154 26.383 1.00 89.62 206 THR A C 1
ATOM 1531 O O . THR A 1 206 ? -12.593 6.290 26.287 1.00 89.62 206 THR A O 1
ATOM 1534 N N . THR A 1 207 ? -12.964 4.456 27.517 1.00 88.00 207 THR A N 1
ATOM 1535 C CA . THR A 1 207 ? -12.407 4.958 28.787 1.00 88.00 207 THR A CA 1
ATOM 1536 C C . THR A 1 207 ? -10.960 4.506 29.029 1.00 88.00 207 THR A C 1
ATOM 1538 O O . THR A 1 207 ? -10.450 4.523 30.150 1.00 88.00 207 THR A O 1
ATOM 1541 N N . GLY A 1 208 ? -10.257 4.135 27.954 1.00 86.81 208 GLY A N 1
ATOM 1542 C CA . GLY A 1 208 ? -8.815 3.896 27.958 1.00 86.81 208 GLY A CA 1
ATOM 1543 C C . GLY A 1 208 ? -8.396 2.440 28.142 1.00 86.81 208 GLY A C 1
ATOM 1544 O O . GLY A 1 208 ? -7.209 2.186 28.329 1.00 86.81 208 GLY A O 1
ATOM 1545 N N . ALA A 1 209 ? -9.300 1.454 28.102 1.00 91.06 209 ALA A N 1
ATOM 1546 C CA . ALA A 1 209 ? -8.888 0.046 28.028 1.00 91.06 209 ALA A CA 1
ATOM 1547 C C . ALA A 1 209 ? -8.228 -0.281 26.677 1.00 91.06 209 ALA A C 1
ATOM 1549 O O . ALA A 1 209 ? -7.298 -1.081 26.630 1.00 91.06 209 ALA A O 1
ATOM 1550 N N . TRP A 1 210 ? -8.681 0.357 25.592 1.00 93.56 210 TRP A N 1
ATOM 1551 C CA . TRP A 1 210 ? -8.185 0.130 24.232 1.00 93.56 210 TRP A CA 1
ATOM 1552 C C . TRP A 1 210 ? -7.213 1.232 23.806 1.00 93.56 210 TRP A C 1
ATOM 1554 O O . TRP A 1 210 ? -7.440 1.964 22.847 1.00 93.56 210 TRP A O 1
ATOM 1564 N N . THR A 1 211 ? -6.114 1.365 24.545 1.00 94.56 211 THR A N 1
ATOM 1565 C CA . THR A 1 211 ? -4.961 2.151 24.091 1.00 94.56 211 THR A CA 1
ATOM 1566 C C . THR A 1 211 ? -3.936 1.232 23.448 1.00 94.56 211 THR A C 1
ATOM 1568 O O . THR A 1 211 ? -3.808 0.070 23.839 1.00 94.56 211 THR A O 1
ATOM 1571 N N . ARG A 1 212 ? -3.164 1.762 22.494 1.00 94.56 212 ARG A N 1
ATOM 1572 C CA . ARG A 1 212 ? -2.081 1.021 21.835 1.00 94.56 212 ARG A CA 1
ATOM 1573 C C . ARG A 1 212 ? -1.161 0.331 22.848 1.00 94.56 212 ARG A C 1
ATOM 1575 O O . ARG A 1 212 ? -0.926 -0.865 22.731 1.00 94.56 212 ARG A O 1
ATOM 1582 N N . ASP A 1 213 ? -0.720 1.053 23.876 1.00 95.75 213 ASP A N 1
ATOM 1583 C CA . ASP A 1 213 ? 0.186 0.522 24.903 1.00 95.75 213 ASP A CA 1
ATOM 1584 C C . ASP A 1 213 ? -0.433 -0.633 25.698 1.00 95.75 213 ASP A C 1
ATOM 1586 O O . ASP A 1 213 ? 0.214 -1.658 25.912 1.00 95.75 213 ASP A O 1
ATOM 1590 N N . ARG A 1 214 ? -1.703 -0.507 26.108 1.00 95.50 214 ARG A N 1
ATOM 1591 C CA . ARG A 1 214 ? -2.400 -1.568 26.853 1.00 95.50 214 ARG A CA 1
ATOM 1592 C C . ARG A 1 214 ? -2.649 -2.793 25.991 1.00 95.50 214 ARG A C 1
ATOM 1594 O O . ARG A 1 214 ? -2.436 -3.912 26.458 1.00 95.50 214 ARG A O 1
ATOM 1601 N N . LEU A 1 215 ? -3.066 -2.587 24.744 1.00 95.81 215 LEU A N 1
ATOM 1602 C CA . LEU A 1 215 ? -3.287 -3.670 23.793 1.00 95.81 215 LEU A CA 1
ATOM 1603 C C . LEU A 1 215 ? -1.975 -4.402 23.484 1.00 95.81 215 LEU A C 1
ATOM 1605 O O . LEU A 1 215 ? -1.949 -5.625 23.517 1.00 95.81 215 LEU A O 1
ATOM 1609 N N . LEU A 1 216 ? -0.862 -3.689 23.298 1.00 96.56 216 LEU A N 1
ATOM 1610 C CA . LEU A 1 216 ? 0.457 -4.305 23.117 1.00 96.56 216 LEU A CA 1
ATOM 1611 C C . LEU A 1 216 ? 0.939 -5.064 24.360 1.00 96.56 216 LEU A C 1
ATOM 1613 O O . LEU A 1 216 ? 1.534 -6.132 24.224 1.00 96.56 216 LEU A O 1
ATOM 1617 N N . ALA A 1 217 ? 0.681 -4.536 25.559 1.00 96.44 217 ALA A N 1
ATOM 1618 C CA . ALA A 1 217 ? 1.080 -5.177 26.811 1.00 96.44 217 ALA A CA 1
ATOM 1619 C C . ALA A 1 217 ? 0.326 -6.490 27.080 1.00 96.44 217 ALA A C 1
ATOM 1621 O O . ALA A 1 217 ? 0.881 -7.395 27.695 1.00 96.44 217 ALA A O 1
ATOM 1622 N N . THR A 1 218 ? -0.928 -6.591 26.634 1.00 95.56 218 THR A N 1
ATOM 1623 C CA . THR A 1 218 ? -1.812 -7.730 26.945 1.00 95.56 218 THR A CA 1
ATOM 1624 C C . THR A 1 218 ? -2.011 -8.694 25.777 1.00 95.56 218 THR A C 1
ATOM 1626 O O . THR A 1 218 ? -2.171 -9.888 26.001 1.00 95.56 218 THR A O 1
ATOM 1629 N N . HIS A 1 219 ? -1.970 -8.198 24.540 1.00 96.56 219 HIS A N 1
ATOM 1630 C CA . HIS A 1 219 ? -2.289 -8.944 23.318 1.00 96.56 219 HIS A CA 1
ATOM 1631 C C . HIS A 1 219 ? -1.211 -8.793 22.235 1.00 96.56 219 HIS A C 1
ATOM 1633 O O . HIS A 1 219 ? -1.452 -9.126 21.080 1.00 96.56 219 HIS A O 1
ATOM 1639 N N . GLY A 1 220 ? -0.016 -8.291 22.572 1.00 96.88 220 GLY A N 1
ATOM 1640 C CA . GLY A 1 220 ? 1.034 -8.021 21.586 1.00 96.88 220 GLY A CA 1
ATOM 1641 C C . GLY A 1 220 ? 1.436 -9.240 20.751 1.00 96.88 220 GLY A C 1
ATOM 1642 O O . GLY A 1 220 ? 1.716 -9.085 19.567 1.00 96.88 220 GLY A O 1
ATOM 1643 N N . ASP A 1 221 ? 1.429 -10.433 21.348 1.00 97.31 221 ASP A N 1
ATOM 1644 C CA . ASP A 1 221 ? 1.761 -11.703 20.686 1.00 97.31 221 ASP A CA 1
ATOM 1645 C C . ASP A 1 221 ? 0.533 -12.493 20.214 1.00 97.31 221 ASP A C 1
ATOM 1647 O O . ASP A 1 221 ? 0.681 -13.595 19.695 1.00 97.31 221 ASP A O 1
ATOM 1651 N N . VAL A 1 222 ? -0.673 -11.942 20.383 1.00 97.50 222 VAL A N 1
ATOM 1652 C CA . VAL A 1 222 ? -1.899 -12.546 19.856 1.00 97.50 222 VAL A CA 1
ATOM 1653 C C . VAL A 1 222 ? -1.985 -12.249 18.365 1.00 97.50 222 VAL A C 1
ATOM 1655 O O . VAL A 1 222 ? -1.791 -11.108 17.935 1.00 97.50 222 VAL A O 1
ATOM 1658 N N . GLU A 1 223 ? -2.266 -13.290 17.590 1.00 96.94 223 GLU A N 1
ATOM 1659 C CA . GLU A 1 223 ? -2.473 -13.193 16.152 1.00 96.94 223 GLU A CA 1
ATOM 1660 C C . GLU A 1 223 ? -3.911 -12.793 15.827 1.00 96.94 223 GLU A C 1
ATOM 1662 O O . GLU A 1 223 ? -4.869 -13.283 16.430 1.00 96.94 223 GLU A O 1
ATOM 1667 N N . PHE A 1 224 ? -4.051 -11.898 14.854 1.00 95.50 224 PHE A N 1
ATOM 1668 C CA . PHE A 1 224 ? -5.330 -11.465 14.311 1.00 95.50 224 PHE A CA 1
ATOM 1669 C C . PHE A 1 224 ? -5.313 -11.575 12.793 1.00 95.50 224 PHE A C 1
ATOM 1671 O O . PHE A 1 224 ? -4.263 -11.497 12.151 1.00 95.50 224 PHE A O 1
ATOM 1678 N N . THR A 1 225 ? -6.504 -11.707 12.217 1.00 95.94 225 THR A N 1
ATOM 1679 C CA . THR A 1 225 ? -6.661 -11.766 10.767 1.00 95.94 225 THR A CA 1
ATOM 1680 C C . THR A 1 225 ? -6.527 -10.372 10.158 1.00 95.94 225 THR A C 1
ATOM 1682 O O . THR A 1 225 ? -7.334 -9.485 10.436 1.00 95.94 225 THR A O 1
ATOM 1685 N N . VAL A 1 226 ? -5.529 -10.194 9.295 1.00 91.69 226 VAL A N 1
ATOM 1686 C CA . VAL A 1 226 ? -5.223 -8.956 8.573 1.00 91.69 226 VAL A CA 1
ATOM 1687 C C . VAL A 1 226 ? -5.149 -9.278 7.082 1.00 91.69 226 VAL A C 1
ATOM 1689 O O . VAL A 1 226 ? -4.190 -9.883 6.613 1.00 91.69 226 VAL A O 1
ATOM 1692 N N . GLY A 1 227 ? -6.188 -8.909 6.326 1.00 85.25 227 GLY A N 1
ATOM 1693 C CA . GLY A 1 227 ? -6.207 -9.091 4.868 1.00 85.25 227 GLY A CA 1
ATOM 1694 C C . GLY A 1 227 ? -6.032 -10.545 4.404 1.00 85.25 227 GLY A C 1
ATOM 1695 O O . GLY A 1 227 ? -5.395 -10.778 3.385 1.00 85.25 227 GLY A O 1
ATOM 1696 N N . GLY A 1 228 ? -6.547 -11.514 5.168 1.00 89.94 228 GLY A N 1
ATOM 1697 C CA . GLY A 1 228 ? -6.427 -12.949 4.870 1.00 89.94 228 GLY A CA 1
ATOM 1698 C C . GLY A 1 228 ? -5.213 -13.649 5.493 1.00 89.94 228 GLY A C 1
ATOM 1699 O O . GLY A 1 228 ? -5.135 -14.872 5.436 1.00 89.94 228 GLY A O 1
ATOM 1700 N N . TYR A 1 229 ? -4.310 -12.913 6.145 1.00 93.12 229 TYR A N 1
ATOM 1701 C CA . TYR A 1 229 ? -3.147 -13.462 6.851 1.00 93.12 229 TYR A CA 1
ATOM 1702 C C . TYR A 1 229 ? -3.331 -13.377 8.367 1.00 93.12 229 TYR A C 1
ATOM 1704 O O . TYR A 1 229 ? -4.076 -12.527 8.849 1.00 93.12 229 TYR A O 1
ATOM 1712 N N . GLN A 1 230 ? -2.645 -14.232 9.127 1.00 96.50 230 GLN A N 1
ATOM 1713 C CA . GLN A 1 230 ? -2.557 -14.099 10.585 1.00 96.50 230 GLN A CA 1
ATOM 1714 C C . GLN A 1 230 ? -1.292 -13.327 10.948 1.00 96.50 230 GLN A C 1
ATOM 1716 O O . GLN A 1 230 ? -0.210 -13.685 10.489 1.00 96.50 230 GLN A O 1
ATOM 1721 N N . MET A 1 231 ? -1.429 -12.266 11.741 1.00 96.94 231 MET A N 1
ATOM 1722 C CA . MET A 1 231 ? -0.317 -11.400 12.132 1.00 96.94 231 MET A CA 1
ATOM 1723 C C . MET A 1 231 ? -0.426 -11.034 13.610 1.00 96.94 231 MET A C 1
ATOM 1725 O O . MET A 1 231 ? -1.511 -10.698 14.094 1.00 96.94 231 MET A O 1
ATOM 1729 N N . ARG A 1 232 ? 0.700 -11.054 14.330 1.00 97.56 232 ARG A N 1
ATOM 1730 C CA . ARG A 1 232 ? 0.744 -10.597 15.724 1.00 97.56 232 ARG A CA 1
ATOM 1731 C C . ARG A 1 232 ? 0.426 -9.113 15.803 1.00 97.56 232 ARG A C 1
ATOM 1733 O O . ARG A 1 232 ? 0.936 -8.317 15.010 1.00 97.56 232 ARG A O 1
ATOM 1740 N N . LEU A 1 233 ? -0.333 -8.710 16.819 1.00 97.19 233 LEU A N 1
ATOM 1741 C CA . LEU A 1 233 ? -0.708 -7.307 17.005 1.00 97.19 233 LEU A CA 1
ATOM 1742 C C . LEU A 1 233 ? 0.509 -6.367 17.054 1.00 97.19 233 LEU A C 1
ATOM 1744 O O . LEU A 1 233 ? 0.463 -5.258 16.519 1.00 97.19 233 LEU A O 1
ATOM 1748 N N . ARG A 1 234 ? 1.614 -6.802 17.674 1.00 97.06 234 ARG A N 1
ATOM 1749 C CA . ARG A 1 234 ? 2.851 -6.009 17.732 1.00 97.06 234 ARG A CA 1
ATOM 1750 C C . ARG A 1 234 ? 3.460 -5.745 16.362 1.00 97.06 234 ARG A C 1
ATOM 1752 O O . ARG A 1 234 ? 3.948 -4.640 16.126 1.00 97.06 234 ARG A O 1
ATOM 1759 N N . ASP A 1 235 ? 3.420 -6.734 15.480 1.00 96.19 235 ASP A N 1
ATOM 1760 C CA . ASP A 1 235 ? 4.003 -6.628 14.151 1.00 96.19 235 ASP A CA 1
ATOM 1761 C C . ASP A 1 235 ? 3.065 -5.842 13.234 1.00 96.19 235 ASP A C 1
ATOM 1763 O O . ASP A 1 235 ? 3.543 -5.021 12.455 1.00 96.19 235 ASP A O 1
ATOM 1767 N N . PHE A 1 236 ? 1.742 -5.983 13.397 1.00 95.25 236 PHE A N 1
ATOM 1768 C CA . PHE A 1 236 ? 0.757 -5.150 12.699 1.00 95.25 236 PHE A CA 1
ATOM 1769 C C . PHE A 1 236 ? 0.926 -3.665 13.034 1.00 95.25 236 PHE A C 1
ATOM 1771 O O . PHE A 1 236 ? 0.955 -2.817 12.145 1.00 95.25 236 PHE A O 1
ATOM 1778 N N . TYR A 1 237 ? 1.113 -3.340 14.314 1.00 94.56 237 TYR A N 1
ATOM 1779 C CA . TYR A 1 237 ? 1.397 -1.971 14.735 1.00 94.56 237 TYR A CA 1
ATOM 1780 C C . TYR A 1 237 ? 2.736 -1.452 14.191 1.00 94.56 237 TYR A C 1
ATOM 1782 O O . TYR A 1 237 ? 2.812 -0.295 13.789 1.00 94.56 237 TYR A O 1
ATOM 1790 N N . ALA A 1 238 ? 3.783 -2.284 14.159 1.00 93.06 238 ALA A N 1
ATOM 1791 C CA . ALA A 1 238 ? 5.059 -1.906 13.546 1.00 93.06 238 ALA A CA 1
ATOM 1792 C C . ALA A 1 238 ? 4.925 -1.675 12.029 1.00 93.06 238 ALA A C 1
ATOM 1794 O O . ALA A 1 238 ? 5.500 -0.727 11.499 1.00 93.06 238 ALA A O 1
ATOM 1795 N N . TYR A 1 239 ? 4.127 -2.498 11.343 1.00 93.38 239 TYR A N 1
ATOM 1796 C CA . TYR A 1 239 ? 3.776 -2.297 9.940 1.00 93.38 239 TYR A CA 1
ATOM 1797 C C . TYR A 1 239 ? 3.042 -0.966 9.737 1.00 93.38 239 TYR A C 1
ATOM 1799 O O . TYR A 1 239 ? 3.483 -0.169 8.916 1.00 93.38 239 TYR A O 1
ATOM 1807 N N . GLY A 1 240 ? 2.001 -0.672 10.521 1.00 91.31 240 GLY A N 1
ATOM 1808 C CA . GLY A 1 240 ? 1.234 0.574 10.404 1.00 91.31 240 GLY A CA 1
ATOM 1809 C C . GLY A 1 240 ? 2.046 1.855 10.646 1.00 91.31 240 GLY A C 1
ATOM 1810 O O . GLY A 1 240 ? 1.730 2.891 10.069 1.00 91.31 240 GLY A O 1
ATOM 1811 N N . ASP A 1 241 ? 3.109 1.796 11.454 1.00 90.69 241 ASP A N 1
ATOM 1812 C CA . ASP A 1 241 ? 3.991 2.949 11.694 1.00 90.69 241 ASP A CA 1
ATOM 1813 C C . ASP A 1 241 ? 4.952 3.237 10.529 1.00 90.69 241 ASP A C 1
ATOM 1815 O O . ASP A 1 241 ? 5.331 4.388 10.288 1.00 90.69 241 ASP A O 1
ATOM 1819 N N . GLU A 1 242 ? 5.424 2.186 9.856 1.00 89.44 242 GLU A N 1
ATOM 1820 C CA . GLU A 1 242 ? 6.516 2.272 8.882 1.00 89.44 242 GLU A CA 1
ATOM 1821 C C . GLU A 1 242 ? 6.036 2.207 7.427 1.00 89.44 242 GLU A C 1
ATOM 1823 O O . GLU A 1 242 ? 6.676 2.798 6.546 1.00 89.44 242 GLU A O 1
ATOM 1828 N N . ALA A 1 243 ? 4.955 1.473 7.164 1.00 88.81 243 ALA A N 1
ATOM 1829 C CA . ALA A 1 243 ? 4.459 1.210 5.823 1.00 88.81 243 ALA A CA 1
ATOM 1830 C C . ALA A 1 243 ? 3.888 2.467 5.163 1.00 88.81 243 ALA A C 1
ATOM 1832 O O . ALA A 1 243 ? 3.412 3.404 5.805 1.00 88.81 243 ALA A O 1
ATOM 1833 N N . ARG A 1 244 ? 3.971 2.484 3.833 1.00 84.12 244 ARG A N 1
ATOM 1834 C CA . ARG A 1 244 ? 3.466 3.562 2.974 1.00 84.12 244 ARG A CA 1
ATOM 1835 C C . ARG A 1 244 ? 2.801 2.957 1.747 1.00 84.12 244 ARG A C 1
ATOM 1837 O O . ARG A 1 244 ? 3.133 3.317 0.624 1.00 84.12 244 ARG A O 1
ATOM 1844 N N . ASP A 1 245 ? 1.962 1.957 1.984 1.00 80.38 245 ASP A N 1
ATOM 1845 C CA . ASP A 1 245 ? 1.282 1.238 0.911 1.00 80.38 245 ASP A CA 1
ATOM 1846 C C . ASP A 1 245 ? 0.181 2.103 0.289 1.00 80.38 245 ASP A C 1
ATOM 1848 O O . ASP A 1 245 ? 0.148 2.216 -0.931 1.00 80.38 245 ASP A O 1
ATOM 1852 N N . ASP A 1 246 ? -0.607 2.789 1.123 1.00 70.12 246 ASP A N 1
ATOM 1853 C CA . ASP A 1 246 ? -1.698 3.687 0.733 1.00 70.12 246 ASP A CA 1
ATOM 1854 C C . ASP A 1 246 ? -1.715 4.947 1.622 1.00 70.12 246 ASP A C 1
ATOM 1856 O O . ASP A 1 246 ? -0.964 5.045 2.602 1.00 70.12 246 ASP A O 1
ATOM 1860 N N . LEU A 1 247 ? -2.553 5.931 1.277 1.00 61.94 247 LEU A N 1
ATOM 1861 C CA . LEU A 1 247 ? -2.839 7.061 2.166 1.00 61.94 247 LEU A CA 1
ATOM 1862 C C . LEU A 1 247 ? -3.537 6.577 3.453 1.00 61.94 247 LEU A C 1
ATOM 1864 O O . LEU A 1 247 ? -4.447 5.751 3.358 1.00 61.94 247 LEU A O 1
ATOM 1868 N N . PRO A 1 248 ? -3.129 7.080 4.634 1.00 50.94 248 PRO A N 1
ATOM 1869 C CA . PRO A 1 248 ? -3.828 6.822 5.890 1.00 50.94 248 PRO A CA 1
ATOM 1870 C C . PRO A 1 248 ? -5.205 7.492 5.948 1.00 50.94 248 PRO A C 1
ATOM 1872 O O . PRO A 1 248 ? -5.377 8.563 5.318 1.00 50.94 248 PRO A O 1
#

Radius of gyration: 24.1 Å; chains: 1; bounding box: 69×50×58 Å

Organism: Micromonas pusilla (NCBI:txid38833)

InterPro domains:
  IPR050910 JMJD6 family arginine demethylases/lysyl-hydroxylases [PTHR12480] (36-245)

pLDDT: mean 86.09, std 16.93, range [32.31, 97.56]